Protein AF-A0A922VBM0-F1 (afdb_monomer_lite)

Secondary structure (DSSP, 8-state):
-B-STT-GGGPPSB-EEEEEE-TTSPEEEEETTS-EEEE-GGGS-TT--S--B-----------TT-EEEESS-BGGGTB-TT-EEEEEEEETTEEEEE-TTS-EEEE-TT-GGGGGEEE-S---TTTTTT--EEEEEEE--TT-TTTSSHHHHHHHHHTEEEEEEEE-S-HHHHHHHHHH-------HHHHTTSS------TT-----------HHHHS-SS-SPPPP---GGGGS----------------

Radius of gyration: 24.05 Å; chains: 1; bounding box: 63×61×48 Å

Sequence (253 aa):
EVMRANAPGGLACGRYDVEGTDGQGRVVLRDAQGKLKRFDPSSIDPADKRDALRLSEKHRETIYEGDKVRWNEKDTARGLMKSEEARILMIQDGVVTVENRQGDTIELKQNDRMLERMGLAYALNMHQAQGDTRDMAIGEMHSAARNLSNQRLALVMMTRVRDDITIVTNDKDRLLSQIERNPGDKTSALETLGEKQVDEGKGKRTSAEFSPKIPEHLRAGRDSLAPLPNVARDSLRSVPQIDLPERSIERSR

Structure (mmCIF, N/CA/C/O backbone):
data_AF-A0A922VBM0-F1
#
_entry.id   AF-A0A922VBM0-F1
#
loop_
_atom_site.group_PDB
_atom_site.id
_atom_site.type_symbol
_atom_site.label_atom_id
_atom_site.label_alt_id
_atom_site.label_comp_id
_atom_site.label_asym_id
_atom_site.label_entity_id
_atom_site.label_seq_id
_atom_site.pdbx_PDB_ins_code
_atom_site.Cartn_x
_atom_site.Cartn_y
_atom_site.Cartn_z
_atom_site.occupancy
_atom_site.B_iso_or_equiv
_atom_site.auth_seq_id
_atom_site.auth_comp_id
_atom_site.auth_asym_id
_atom_site.auth_atom_id
_atom_site.pdbx_PDB_model_num
ATOM 1 N N . GLU A 1 1 ? -14.000 6.871 4.914 1.00 89.12 1 GLU A N 1
ATOM 2 C CA . GLU A 1 1 ? -13.659 7.210 6.314 1.00 89.12 1 GLU A CA 1
ATOM 3 C C . GLU A 1 1 ? -13.452 8.709 6.425 1.00 89.12 1 GLU A C 1
ATOM 5 O O . GLU A 1 1 ? -12.898 9.317 5.515 1.00 89.12 1 GLU A O 1
ATOM 10 N N . VAL A 1 2 ? -13.930 9.291 7.515 1.00 91.00 2 VAL A N 1
ATOM 11 C CA . VAL A 1 2 ? -13.797 10.704 7.847 1.00 91.00 2 VAL A CA 1
ATOM 12 C C . VAL A 1 2 ? -12.854 10.796 9.033 1.00 91.00 2 VAL A C 1
ATOM 14 O O . VAL A 1 2 ? -13.165 10.260 10.094 1.00 91.00 2 VAL A O 1
ATOM 17 N N . MET A 1 3 ? -11.702 11.438 8.850 1.00 87.25 3 MET A N 1
ATOM 18 C CA . MET A 1 3 ? -10.616 11.423 9.841 1.00 87.25 3 MET A CA 1
ATOM 19 C C . MET A 1 3 ? -10.627 12.638 10.779 1.00 87.25 3 MET A C 1
ATOM 21 O O . MET A 1 3 ? -9.862 12.683 11.739 1.00 87.25 3 MET A O 1
ATOM 25 N N . ARG A 1 4 ? -11.456 13.654 10.503 1.00 82.06 4 ARG A N 1
ATOM 26 C CA . ARG A 1 4 ? -11.483 14.923 11.250 1.00 82.06 4 ARG A CA 1
ATOM 27 C C . ARG A 1 4 ? -12.911 15.412 11.487 1.00 82.06 4 ARG A C 1
ATOM 29 O O . ARG A 1 4 ? -13.796 15.153 10.683 1.00 82.06 4 ARG A O 1
ATOM 36 N N . ALA A 1 5 ? -13.113 16.167 12.569 1.00 69.31 5 ALA A N 1
ATOM 37 C CA . ALA A 1 5 ? -14.430 16.646 13.008 1.00 69.31 5 ALA A CA 1
ATOM 38 C C . ALA A 1 5 ? -15.064 17.741 12.116 1.00 69.31 5 ALA A C 1
ATOM 40 O O . ALA A 1 5 ? -16.256 17.985 12.236 1.00 69.31 5 ALA A O 1
ATOM 41 N N . ASN A 1 6 ? -14.302 18.346 11.195 1.00 75.81 6 ASN A N 1
ATOM 42 C CA . ASN A 1 6 ? -14.767 19.384 10.260 1.00 75.81 6 ASN A CA 1
ATOM 43 C C . ASN A 1 6 ? -14.553 18.953 8.804 1.00 75.81 6 ASN A C 1
ATOM 45 O O . ASN A 1 6 ? -13.922 19.666 8.021 1.00 75.81 6 ASN A O 1
ATOM 49 N N . ALA A 1 7 ? -14.983 17.742 8.462 1.00 79.56 7 ALA A N 1
ATOM 50 C CA . ALA A 1 7 ? -14.856 17.259 7.098 1.00 79.56 7 ALA A CA 1
ATOM 51 C C . ALA A 1 7 ? -15.870 17.939 6.158 1.00 79.56 7 ALA A C 1
ATOM 53 O O . ALA A 1 7 ? -16.939 18.369 6.611 1.00 79.56 7 ALA A O 1
ATOM 54 N N . PRO A 1 8 ? -15.556 18.034 4.852 1.00 79.94 8 PRO A N 1
ATOM 55 C CA . PRO A 1 8 ? -16.475 18.563 3.851 1.00 79.94 8 PRO A CA 1
ATOM 56 C C . PRO A 1 8 ? -17.867 17.926 3.932 1.00 79.94 8 PRO A C 1
ATOM 58 O O . PRO A 1 8 ? -18.017 16.757 4.296 1.00 79.94 8 PRO A O 1
ATOM 61 N N . GLY A 1 9 ? -18.898 18.705 3.599 1.00 77.88 9 GLY A N 1
ATOM 62 C CA . GLY A 1 9 ? -20.288 18.239 3.599 1.00 77.88 9 GLY A CA 1
ATOM 63 C C . GLY A 1 9 ? -20.877 17.930 4.982 1.00 77.88 9 GLY A C 1
ATOM 64 O O . GLY A 1 9 ? -21.900 17.253 5.064 1.00 77.88 9 GLY A O 1
ATOM 65 N N . GLY A 1 10 ? -20.251 18.399 6.070 1.00 83.31 10 GLY A N 1
ATOM 66 C CA . GLY A 1 10 ? -20.775 18.243 7.434 1.00 83.31 10 GLY A CA 1
ATOM 67 C C . GLY A 1 10 ? -20.741 16.802 7.949 1.00 83.31 10 GLY A C 1
ATOM 68 O O . GLY A 1 10 ? -21.519 16.438 8.835 1.00 83.31 10 GLY A O 1
ATOM 69 N N . LEU A 1 11 ? -19.874 15.964 7.376 1.00 89.25 11 LEU A N 1
ATOM 70 C CA . LEU A 1 11 ? -19.694 14.593 7.827 1.00 89.25 11 LEU A CA 1
ATOM 71 C C . LEU A 1 11 ? -18.931 14.576 9.156 1.00 89.25 11 LEU A C 1
ATOM 73 O O . LEU A 1 11 ? -17.856 15.161 9.286 1.00 89.25 11 LEU A O 1
ATOM 77 N N . ALA A 1 12 ? -19.481 13.868 10.141 1.00 90.00 12 ALA A N 1
ATOM 78 C CA . ALA A 1 12 ? -18.797 13.625 11.404 1.00 90.00 12 ALA A CA 1
ATOM 79 C C . ALA A 1 12 ? -17.672 12.597 11.217 1.00 90.00 12 ALA A C 1
ATOM 81 O O . ALA A 1 12 ? -17.749 11.744 10.328 1.00 90.00 12 ALA A O 1
ATOM 82 N N . CYS A 1 13 ? -16.661 12.651 12.088 1.00 91.19 13 CYS A N 1
ATOM 83 C CA . CYS A 1 13 ? -15.594 11.651 12.145 1.00 91.19 13 CYS A CA 1
ATOM 84 C C . CYS A 1 13 ? -16.185 10.237 12.259 1.00 91.19 13 CYS A C 1
ATOM 86 O O . CYS A 1 13 ? -17.085 10.006 13.067 1.00 91.19 13 CYS A O 1
ATOM 88 N N . GLY A 1 14 ? -15.698 9.303 11.442 1.00 91.19 14 GLY A N 1
ATOM 89 C CA . GLY A 1 14 ? -16.207 7.934 11.432 1.00 91.19 14 GLY A CA 1
ATOM 90 C C . GLY A 1 14 ? -16.144 7.234 10.080 1.00 91.19 14 GLY A C 1
ATOM 91 O O . GLY A 1 14 ? -15.589 7.728 9.094 1.00 91.19 14 GLY A O 1
ATOM 92 N N . ARG A 1 15 ? -16.718 6.031 10.037 1.00 91.50 15 ARG A N 1
ATOM 93 C CA . ARG A 1 15 ? -16.819 5.215 8.826 1.00 91.50 15 ARG A CA 1
ATOM 94 C C . ARG A 1 15 ? -18.204 5.321 8.215 1.00 91.50 15 ARG A C 1
ATOM 96 O O . ARG A 1 15 ? -19.203 5.379 8.924 1.00 91.50 15 ARG A O 1
ATOM 103 N N . TYR A 1 16 ? -18.206 5.323 6.890 1.00 94.62 16 TYR A N 1
ATOM 104 C CA . TYR A 1 16 ? -19.400 5.393 6.072 1.00 94.62 16 TYR A CA 1
ATOM 105 C C . TYR A 1 16 ? -19.259 4.388 4.934 1.00 94.62 16 TYR A C 1
ATOM 107 O O . TYR A 1 16 ? -18.199 4.330 4.305 1.00 94.62 16 TYR A O 1
ATOM 115 N N . ASP A 1 17 ? -20.319 3.631 4.683 1.00 95.19 17 ASP A N 1
ATOM 116 C CA . ASP A 1 17 ? -20.456 2.784 3.504 1.00 95.19 17 ASP A CA 1
ATOM 117 C C . ASP A 1 17 ? -21.043 3.608 2.357 1.00 95.19 17 ASP A C 1
ATOM 119 O O . ASP A 1 17 ? -22.015 4.335 2.554 1.00 95.19 17 ASP A O 1
ATOM 123 N N . VAL A 1 18 ? -20.470 3.495 1.159 1.00 95.31 18 VAL A N 1
ATOM 124 C CA . VAL A 1 18 ? -21.040 4.097 -0.053 1.00 95.31 18 VAL A CA 1
ATOM 125 C C . VAL A 1 18 ? -22.131 3.170 -0.583 1.00 95.31 18 VAL A C 1
ATOM 127 O O . VAL A 1 18 ? -21.840 2.028 -0.929 1.00 95.31 18 VAL A O 1
ATOM 130 N N . GLU A 1 19 ? -23.374 3.649 -0.650 1.00 95.06 19 GLU A N 1
ATOM 131 C CA . GLU A 1 19 ? -24.503 2.882 -1.207 1.00 95.06 19 GLU A CA 1
ATOM 132 C C . GLU A 1 19 ? -24.745 3.178 -2.692 1.00 95.06 19 GLU A C 1
ATOM 134 O O . GLU A 1 19 ? -25.373 2.388 -3.392 1.00 95.06 19 GLU A O 1
ATOM 139 N N . GLY A 1 20 ? -24.227 4.302 -3.186 1.00 93.44 20 GLY A N 1
ATOM 140 C CA . GLY A 1 20 ? -24.326 4.696 -4.585 1.00 93.44 20 GLY A CA 1
ATOM 141 C C . GLY A 1 20 ? -24.423 6.207 -4.735 1.00 93.44 20 GLY A C 1
ATOM 142 O O . GLY A 1 20 ? -23.985 6.967 -3.868 1.00 93.44 20 GLY A O 1
ATOM 143 N N . THR A 1 21 ? -25.024 6.640 -5.837 1.00 95.00 21 THR A N 1
ATOM 144 C CA . THR A 1 21 ? -25.316 8.046 -6.117 1.00 95.00 21 THR A CA 1
ATOM 145 C C . THR A 1 21 ? -26.812 8.253 -6.293 1.00 95.00 21 THR A C 1
ATOM 147 O O . THR A 1 21 ? -27.505 7.387 -6.825 1.00 95.00 21 THR A O 1
ATOM 150 N N . ASP A 1 22 ? -27.319 9.406 -5.871 1.00 91.25 22 ASP A N 1
ATOM 151 C CA . ASP A 1 22 ? -28.687 9.808 -6.181 1.00 91.25 22 ASP A CA 1
ATOM 152 C C . ASP A 1 22 ? -28.799 10.418 -7.592 1.00 91.25 22 ASP A C 1
ATOM 154 O O . ASP A 1 22 ? -27.802 10.656 -8.276 1.00 91.25 22 ASP A O 1
ATOM 158 N N . GLY A 1 23 ? -30.031 10.695 -8.035 1.00 87.12 23 GLY A N 1
ATOM 159 C CA . GLY A 1 23 ? -30.298 11.301 -9.347 1.00 87.12 23 GLY A CA 1
ATOM 160 C C . GLY A 1 23 ? -29.786 12.740 -9.519 1.00 87.12 23 GLY A C 1
ATOM 161 O O . GLY A 1 23 ? -29.943 13.306 -10.594 1.00 87.12 23 GLY A O 1
ATOM 162 N N . GLN A 1 24 ? -29.195 13.340 -8.481 1.00 87.06 24 GLN A N 1
ATOM 163 C CA . GLN A 1 24 ? -28.579 14.671 -8.505 1.00 87.06 24 GLN A CA 1
ATOM 164 C C . GLN A 1 24 ? -27.043 14.592 -8.443 1.00 87.06 24 GLN A C 1
ATOM 166 O O . GLN A 1 24 ? -26.387 15.620 -8.308 1.00 87.06 24 GLN A O 1
ATOM 171 N N . GLY A 1 25 ? -26.461 13.389 -8.532 1.00 86.94 25 GLY A N 1
ATOM 172 C CA . GLY A 1 25 ? -25.012 13.183 -8.491 1.00 86.94 25 GLY A CA 1
ATOM 173 C C . GLY A 1 25 ? -24.405 13.247 -7.087 1.00 86.94 25 GLY A C 1
ATOM 174 O O . GLY A 1 25 ? -23.182 13.220 -6.953 1.00 86.94 25 GLY A O 1
ATOM 175 N N . ARG A 1 26 ? -25.224 13.296 -6.027 1.00 92.94 26 ARG A N 1
ATOM 176 C CA . ARG A 1 26 ? -24.730 13.229 -4.646 1.00 92.94 26 ARG A CA 1
ATOM 177 C C . ARG A 1 26 ? -24.486 11.785 -4.257 1.00 92.94 26 ARG A C 1
ATOM 179 O O . ARG A 1 26 ? -25.253 10.892 -4.612 1.00 92.94 26 ARG A O 1
ATOM 186 N N . VAL A 1 27 ? -23.456 11.563 -3.458 1.00 94.88 27 VAL A N 1
ATOM 187 C CA . VAL A 1 27 ? -23.124 10.247 -2.923 1.00 94.88 27 VAL A CA 1
ATOM 188 C C . VAL A 1 27 ? -24.027 9.954 -1.729 1.00 94.88 27 VAL A C 1
ATOM 190 O O . VAL A 1 27 ? -24.147 10.762 -0.803 1.00 94.88 27 VAL A O 1
ATOM 193 N N . VAL A 1 28 ? -24.666 8.787 -1.749 1.00 95.94 28 VAL A N 1
ATOM 194 C CA . VAL A 1 28 ? -25.442 8.265 -0.625 1.00 95.94 28 VAL A CA 1
ATOM 195 C C . VAL A 1 28 ? -24.510 7.431 0.245 1.00 95.94 28 VAL A C 1
ATOM 197 O O . VAL A 1 28 ? -23.899 6.465 -0.211 1.00 95.94 28 VAL A O 1
ATOM 200 N N . LEU A 1 29 ? -24.383 7.844 1.500 1.00 95.75 29 LEU A N 1
ATOM 201 C CA . LEU A 1 29 ? -23.525 7.245 2.509 1.00 95.75 29 LEU A CA 1
ATOM 202 C C . LEU A 1 29 ? -24.377 6.671 3.638 1.00 95.75 29 LEU A C 1
ATOM 204 O O . LEU A 1 29 ? -25.327 7.319 4.072 1.00 95.75 29 LEU A O 1
ATOM 208 N N . ARG A 1 30 ? -24.001 5.515 4.174 1.00 96.25 30 ARG A N 1
ATOM 209 C CA . ARG A 1 30 ? -24.593 4.936 5.384 1.00 96.25 30 ARG A CA 1
ATOM 210 C C . ARG A 1 30 ? -23.577 4.963 6.517 1.00 96.25 30 ARG A C 1
ATOM 212 O O . ARG A 1 30 ? -22.477 4.440 6.358 1.00 96.25 30 ARG A O 1
ATOM 219 N N . ASP A 1 31 ? -23.923 5.586 7.637 1.00 93.75 31 ASP A N 1
ATOM 220 C CA . ASP A 1 31 ? -23.056 5.618 8.818 1.00 93.75 31 ASP A CA 1
ATOM 221 C C . ASP A 1 31 ? -23.124 4.318 9.644 1.00 93.75 31 ASP A C 1
ATOM 223 O O . ASP A 1 31 ? -23.889 3.398 9.347 1.00 93.75 31 ASP A O 1
ATOM 227 N N . ALA A 1 32 ? -22.317 4.242 10.706 1.00 88.75 32 ALA A N 1
ATOM 228 C CA . ALA A 1 32 ? -22.269 3.083 11.601 1.00 88.75 32 ALA A CA 1
ATOM 229 C C . ALA A 1 32 ? -23.589 2.813 12.355 1.00 88.75 32 ALA A C 1
ATOM 231 O O . ALA A 1 32 ? -23.785 1.708 12.851 1.00 88.75 32 ALA A O 1
ATOM 232 N N . GLN A 1 33 ? -24.492 3.796 12.445 1.00 91.00 33 GLN A N 1
ATOM 233 C CA . GLN A 1 33 ? -25.820 3.658 13.054 1.00 91.00 33 GLN A CA 1
ATOM 234 C C . GLN A 1 33 ? -26.883 3.247 12.019 1.00 91.00 33 GLN A C 1
ATOM 236 O O . GLN A 1 33 ? -28.062 3.143 12.351 1.00 91.00 33 GLN A O 1
ATOM 241 N N . GLY A 1 34 ? -26.488 3.032 10.760 1.00 92.38 34 GLY A N 1
ATOM 242 C CA . GLY A 1 34 ? -27.393 2.716 9.658 1.00 92.38 34 GLY A CA 1
ATOM 243 C C . GLY A 1 34 ? -28.116 3.935 9.084 1.00 92.38 34 GLY A C 1
ATOM 244 O O . GLY A 1 34 ? -28.991 3.781 8.232 1.00 92.38 34 GLY A O 1
ATOM 245 N N . LYS A 1 35 ? -27.774 5.156 9.512 1.00 93.44 35 LYS A N 1
ATOM 246 C CA . LYS A 1 35 ? -28.426 6.371 9.028 1.00 93.44 35 LYS A CA 1
ATOM 247 C C . LYS A 1 35 ? -27.819 6.810 7.702 1.00 93.44 35 LYS A C 1
ATOM 249 O O . LYS A 1 35 ? -26.602 6.909 7.538 1.00 93.44 35 LYS A O 1
ATOM 254 N N . LEU A 1 36 ? -28.707 7.132 6.763 1.00 94.12 36 LEU A N 1
ATOM 255 C CA . LEU A 1 36 ? -28.325 7.647 5.456 1.00 94.12 36 LEU A CA 1
ATOM 256 C C . LEU A 1 36 ? -27.951 9.130 5.524 1.00 94.12 36 LEU A C 1
ATOM 258 O O . LEU A 1 36 ? -28.624 9.956 6.152 1.00 94.12 36 LEU A O 1
ATOM 262 N N . LYS A 1 37 ? -26.877 9.468 4.822 1.00 92.81 37 LYS A N 1
ATOM 263 C CA . LYS A 1 37 ? -26.334 10.809 4.639 1.00 92.81 37 LYS A CA 1
ATOM 264 C C . LYS A 1 37 ? -26.122 11.044 3.152 1.00 92.81 37 LYS A C 1
ATOM 266 O O . LYS A 1 37 ? -25.626 10.177 2.444 1.00 92.81 37 LYS A O 1
ATOM 271 N N . ARG A 1 38 ? -26.502 12.228 2.678 1.00 93.31 38 ARG A N 1
ATOM 272 C CA . ARG A 1 38 ? -26.207 12.666 1.312 1.00 93.31 38 ARG A CA 1
ATOM 273 C C . ARG A 1 38 ? -25.016 13.599 1.372 1.00 93.31 38 ARG A C 1
ATOM 275 O O . ARG A 1 38 ? -25.047 14.576 2.115 1.00 93.31 38 ARG A O 1
ATOM 282 N N . PHE A 1 39 ? -23.990 13.268 0.612 1.00 91.75 39 PHE A N 1
ATOM 283 C CA . PHE A 1 39 ? -22.760 14.026 0.522 1.00 91.75 39 PHE A CA 1
ATOM 284 C C . PHE A 1 39 ? -22.585 14.501 -0.915 1.00 91.75 39 PHE A C 1
ATOM 286 O O . PHE A 1 39 ? -22.678 13.699 -1.839 1.00 91.75 39 PHE A O 1
ATOM 293 N N . ASP A 1 40 ? -22.352 15.794 -1.103 1.00 90.88 40 ASP A N 1
ATOM 294 C CA . ASP A 1 40 ? -22.051 16.361 -2.412 1.00 90.88 40 ASP A CA 1
ATOM 295 C C . ASP A 1 40 ? -20.527 16.472 -2.581 1.00 90.88 40 ASP A C 1
ATOM 297 O O . ASP A 1 40 ? -19.914 17.324 -1.928 1.00 90.88 40 ASP A O 1
ATOM 301 N N . PRO A 1 41 ? -19.889 15.648 -3.435 1.00 88.44 41 PRO A N 1
ATOM 302 C CA . PRO A 1 41 ? -18.446 15.718 -3.648 1.00 88.44 41 PRO A CA 1
ATOM 303 C C . PRO A 1 41 ? -17.982 17.060 -4.221 1.00 88.44 41 PRO A C 1
ATOM 305 O O . PRO A 1 41 ? -16.834 17.435 -4.001 1.00 88.44 41 PRO A O 1
ATOM 308 N N . SER A 1 42 ? -18.856 17.801 -4.915 1.00 87.19 42 SER A N 1
ATOM 309 C CA . SER A 1 42 ? -18.519 19.120 -5.466 1.00 87.19 42 SER A CA 1
ATOM 310 C C . SER A 1 42 ? -18.352 20.194 -4.385 1.00 87.19 42 SER A C 1
ATOM 312 O O . SER A 1 42 ? -17.732 21.224 -4.629 1.00 87.19 42 SER A O 1
ATOM 314 N N . SER A 1 43 ? -18.841 19.930 -3.167 1.00 85.31 43 SER A N 1
ATOM 315 C CA . SER A 1 43 ? -18.655 20.805 -2.003 1.00 85.31 43 SER A CA 1
ATOM 316 C C . SER A 1 43 ? -17.266 20.700 -1.361 1.00 85.31 43 SER A C 1
ATOM 318 O O . SER A 1 43 ? -16.959 21.461 -0.441 1.00 85.31 43 SER A O 1
ATOM 320 N N . ILE A 1 44 ? -16.426 19.753 -1.801 1.00 87.12 44 ILE A N 1
ATOM 321 C CA . ILE A 1 44 ? -15.038 19.656 -1.344 1.00 87.12 44 ILE A CA 1
ATOM 322 C C . ILE A 1 44 ? -14.262 20.833 -1.932 1.00 87.12 44 ILE A C 1
ATOM 324 O O . ILE A 1 44 ? -14.127 20.942 -3.147 1.00 87.12 44 ILE A O 1
ATOM 328 N N . ASP A 1 45 ? -13.713 21.681 -1.063 1.00 85.00 45 ASP A N 1
ATOM 329 C CA . ASP A 1 45 ? -12.783 22.730 -1.472 1.00 85.00 45 ASP A CA 1
ATOM 330 C C . ASP A 1 45 ? -11.508 22.096 -2.067 1.00 85.00 45 ASP A C 1
ATOM 332 O O . ASP A 1 45 ? -10.786 21.399 -1.345 1.00 85.00 45 ASP A O 1
ATOM 336 N N . PRO A 1 46 ? -11.187 22.332 -3.354 1.00 83.94 46 PRO A N 1
ATOM 337 C CA . PRO A 1 46 ? -9.977 21.800 -3.979 1.00 83.94 46 PRO A CA 1
ATOM 338 C C . PRO A 1 46 ? -8.677 22.303 -3.335 1.00 83.94 46 PRO A C 1
ATOM 340 O O . PRO A 1 46 ? -7.629 21.677 -3.500 1.00 83.94 46 PRO A O 1
ATOM 343 N N . ALA A 1 47 ? -8.718 23.432 -2.618 1.00 85.62 47 ALA A N 1
ATOM 344 C CA . ALA A 1 47 ? -7.578 23.977 -1.889 1.00 85.62 47 ALA A CA 1
ATOM 345 C C . ALA A 1 47 ? -7.390 23.343 -0.498 1.00 85.62 47 ALA A C 1
ATOM 347 O O . ALA A 1 47 ? -6.364 23.578 0.152 1.00 85.62 47 ALA A O 1
ATOM 348 N N . ASP A 1 48 ? -8.338 22.524 -0.032 1.00 81.62 48 ASP A N 1
ATOM 349 C CA . ASP A 1 48 ? -8.264 21.878 1.271 1.00 81.62 48 ASP A CA 1
ATOM 350 C C . ASP A 1 48 ? -7.212 20.756 1.298 1.00 81.62 48 ASP A C 1
ATOM 352 O O . ASP A 1 48 ? -7.396 19.663 0.767 1.00 81.62 48 ASP A O 1
ATOM 356 N N . LYS A 1 49 ? -6.100 21.010 1.993 1.00 81.00 49 LYS A N 1
ATOM 357 C CA . LYS A 1 49 ? -4.986 20.060 2.164 1.00 81.00 49 LYS A CA 1
ATOM 358 C C . LYS A 1 49 ? -5.083 19.209 3.433 1.00 81.00 49 LYS A C 1
ATOM 360 O O . LYS A 1 49 ? -4.119 18.535 3.792 1.00 81.00 49 LYS A O 1
ATOM 365 N N . ARG A 1 50 ? -6.198 19.257 4.171 1.00 80.44 50 ARG A N 1
ATOM 366 C CA . ARG A 1 50 ? -6.324 18.596 5.486 1.00 80.44 50 ARG A CA 1
ATOM 367 C C . ARG A 1 50 ? -6.476 17.073 5.408 1.00 80.44 50 ARG A C 1
ATOM 369 O O . ARG A 1 50 ? -6.451 16.443 6.467 1.00 80.44 50 ARG A O 1
ATOM 376 N N . ASP A 1 51 ? -6.636 16.513 4.204 1.00 80.31 51 ASP A N 1
ATOM 377 C CA . ASP A 1 51 ? -6.858 15.080 3.943 1.00 80.31 51 ASP A CA 1
ATOM 378 C C . ASP A 1 51 ? -7.966 14.512 4.851 1.00 80.31 51 ASP A C 1
ATOM 380 O O . ASP A 1 51 ? -7.794 13.544 5.585 1.00 80.31 51 ASP A O 1
ATOM 384 N N . ALA A 1 52 ? -9.101 15.216 4.921 1.00 87.12 52 ALA A N 1
ATOM 385 C CA . ALA A 1 52 ? -10.158 14.920 5.892 1.00 87.12 52 ALA A CA 1
ATOM 386 C C . ALA A 1 52 ? -10.987 13.674 5.531 1.00 87.12 52 ALA A C 1
ATOM 388 O O . ALA A 1 52 ? -11.642 13.097 6.405 1.00 87.12 52 ALA A O 1
ATOM 389 N N . LEU A 1 53 ? -10.965 13.275 4.257 1.00 89.69 53 LEU A N 1
ATOM 390 C CA . LEU A 1 53 ? -11.757 12.188 3.696 1.00 89.69 53 LEU A CA 1
ATOM 391 C C . LEU A 1 53 ? -10.838 11.158 3.054 1.00 89.69 53 LEU A C 1
ATOM 393 O O . LEU A 1 53 ? -10.013 11.494 2.213 1.00 89.69 53 LEU A O 1
ATOM 397 N N . ARG A 1 54 ? -11.052 9.887 3.389 1.00 89.88 54 ARG A N 1
ATOM 398 C CA . ARG A 1 54 ? -10.384 8.762 2.740 1.00 89.88 54 ARG A CA 1
ATOM 399 C C . ARG A 1 54 ? -11.399 7.815 2.130 1.00 89.88 54 ARG A C 1
ATOM 401 O O . ARG A 1 54 ? -12.282 7.310 2.829 1.00 89.88 54 ARG A O 1
ATOM 408 N N . LEU A 1 55 ? -11.241 7.545 0.840 1.00 91.38 55 LEU A N 1
ATOM 409 C CA . LEU A 1 55 ? -11.984 6.506 0.138 1.00 91.38 55 LEU A CA 1
ATOM 410 C C . LEU A 1 55 ? -11.198 5.193 0.195 1.00 91.38 55 LEU A C 1
ATOM 412 O O . LEU A 1 55 ? -9.968 5.179 0.133 1.00 91.38 55 LEU A O 1
ATOM 416 N N . SER A 1 56 ? -11.896 4.083 0.389 1.00 89.69 56 SER A N 1
ATOM 417 C CA . SER A 1 56 ? -11.300 2.748 0.413 1.00 89.69 56 SER A CA 1
ATOM 418 C C . SER A 1 56 ? -12.318 1.751 -0.112 1.00 89.69 56 SER A C 1
ATOM 420 O O . SER A 1 56 ? -13.518 1.924 0.102 1.00 89.69 56 SER A O 1
ATOM 422 N N . GLU A 1 57 ? -11.829 0.726 -0.792 1.00 89.50 57 GLU A N 1
ATOM 423 C CA . GLU A 1 57 ? -12.636 -0.390 -1.266 1.00 89.50 57 GLU A CA 1
ATOM 424 C C . GLU A 1 57 ? -12.585 -1.531 -0.247 1.00 89.50 57 GLU A C 1
ATOM 426 O O . GLU A 1 57 ? -11.557 -1.759 0.394 1.00 89.50 57 GLU A O 1
ATOM 431 N N . LYS A 1 58 ? -13.709 -2.233 -0.071 1.00 86.31 58 LYS A N 1
ATOM 432 C CA . LYS A 1 58 ? -13.754 -3.434 0.764 1.00 86.31 58 LYS A CA 1
ATOM 433 C C . LYS A 1 58 ? -13.233 -4.604 -0.058 1.00 86.31 58 LYS A C 1
ATOM 435 O O . LYS A 1 58 ? -13.916 -5.054 -0.972 1.00 86.31 58 LYS A O 1
ATOM 440 N N . HIS A 1 59 ? -12.064 -5.108 0.307 1.00 84.00 59 HIS A N 1
ATOM 441 C CA . HIS A 1 59 ? -11.533 -6.345 -0.245 1.00 84.00 59 HIS A CA 1
ATOM 442 C C . HIS A 1 59 ? -11.684 -7.480 0.772 1.00 84.00 59 HIS A C 1
ATOM 444 O O . HIS A 1 59 ? -11.616 -7.244 1.981 1.00 84.00 59 HIS A O 1
ATOM 450 N N . ARG A 1 60 ? -11.932 -8.701 0.292 1.00 86.94 60 ARG A N 1
ATOM 451 C CA . ARG A 1 60 ? -11.893 -9.907 1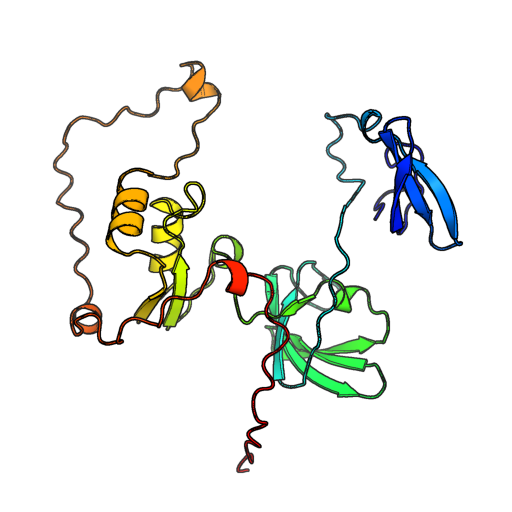.124 1.00 86.94 60 ARG A CA 1
ATOM 452 C C . ARG A 1 60 ? -10.587 -10.620 0.833 1.00 86.94 60 ARG A C 1
ATOM 454 O O . ARG A 1 60 ? -10.350 -10.991 -0.307 1.00 86.94 60 ARG A O 1
ATOM 461 N N . GLU A 1 61 ? -9.790 -10.808 1.870 1.00 87.19 61 GLU A N 1
ATOM 462 C CA . GLU A 1 61 ? -8.558 -11.585 1.814 1.00 87.19 61 GLU A CA 1
ATOM 463 C C . GLU A 1 61 ? -8.686 -12.768 2.759 1.00 87.19 61 GLU A C 1
ATOM 465 O O . GLU A 1 61 ? -9.183 -12.622 3.881 1.00 87.19 61 GLU A O 1
ATOM 470 N N . THR A 1 62 ? -8.233 -13.927 2.302 1.00 92.38 62 THR A N 1
ATOM 471 C CA . THR A 1 62 ? -8.080 -15.107 3.147 1.00 92.38 62 THR A CA 1
ATOM 472 C C . THR A 1 62 ? -6.618 -15.208 3.550 1.00 92.38 62 THR A C 1
ATOM 474 O O . THR A 1 62 ? -5.737 -15.079 2.706 1.00 92.38 62 THR A O 1
ATOM 477 N N . ILE A 1 63 ? -6.380 -15.400 4.845 1.00 94.00 63 ILE A N 1
ATOM 478 C CA . ILE A 1 63 ? -5.045 -15.443 5.440 1.00 94.00 63 ILE A CA 1
ATOM 479 C C . ILE A 1 63 ? -4.818 -16.775 6.149 1.00 94.00 63 ILE A C 1
ATOM 481 O O . ILE A 1 63 ? -5.752 -17.344 6.718 1.00 94.00 63 ILE A O 1
ATOM 485 N N . TYR A 1 64 ? -3.571 -17.226 6.141 1.00 96.25 64 TYR A N 1
ATOM 486 C CA . TYR A 1 64 ? -3.113 -18.472 6.739 1.00 96.25 64 TYR A CA 1
ATOM 487 C C . TYR A 1 64 ? -1.868 -18.246 7.600 1.00 96.25 64 TYR A C 1
ATOM 489 O O . TYR A 1 64 ? -1.145 -17.254 7.471 1.00 96.25 64 TYR A O 1
ATOM 497 N N . GLU A 1 65 ? -1.600 -19.189 8.500 1.00 97.75 65 GLU A N 1
ATOM 498 C CA . GLU A 1 65 ? -0.342 -19.214 9.242 1.00 97.75 65 GLU A CA 1
ATOM 499 C C . GLU A 1 65 ? 0.847 -19.355 8.281 1.00 97.75 65 GLU A C 1
ATOM 501 O O . GLU A 1 65 ? 0.826 -20.137 7.333 1.00 97.75 65 GLU A O 1
ATOM 506 N N . GLY A 1 66 ? 1.904 -18.583 8.525 1.00 96.81 66 GLY A N 1
ATOM 507 C CA . GLY A 1 66 ? 3.077 -18.498 7.658 1.00 96.81 66 GLY A CA 1
ATOM 508 C C . GLY A 1 66 ? 2.984 -17.439 6.558 1.00 96.81 66 GLY A C 1
ATOM 509 O O . GLY A 1 66 ? 4.021 -17.126 5.956 1.00 96.81 66 GLY A O 1
ATOM 510 N N . ASP A 1 67 ? 1.808 -16.844 6.326 1.00 97.81 67 ASP A N 1
ATOM 511 C CA . ASP A 1 67 ? 1.644 -15.813 5.305 1.00 97.81 67 ASP A CA 1
ATOM 512 C C . ASP A 1 67 ? 2.545 -14.608 5.563 1.00 97.81 67 ASP A C 1
ATOM 514 O O . ASP A 1 67 ? 2.729 -14.143 6.694 1.00 97.81 67 ASP A O 1
ATOM 518 N N . LYS A 1 68 ? 3.093 -14.067 4.472 1.00 96.19 68 LYS A N 1
ATOM 519 C CA . LYS A 1 68 ? 3.773 -12.773 4.491 1.00 96.19 68 LYS A CA 1
ATOM 520 C C . LYS A 1 68 ? 2.749 -11.692 4.225 1.00 96.19 68 LYS A C 1
ATOM 522 O O . LYS A 1 68 ? 2.051 -11.727 3.213 1.00 96.19 68 LYS A O 1
ATOM 527 N N . VAL A 1 69 ? 2.725 -10.694 5.089 1.00 95.62 69 VAL A N 1
ATOM 528 C CA . VAL A 1 69 ? 1.796 -9.573 5.008 1.00 95.62 69 VAL A CA 1
ATOM 529 C C . VAL A 1 69 ? 2.545 -8.254 5.061 1.00 95.62 69 VAL A C 1
ATOM 531 O O . VAL A 1 69 ? 3.698 -8.195 5.484 1.00 95.62 69 VAL A O 1
ATOM 534 N N . ARG A 1 70 ? 1.913 -7.183 4.588 1.00 94.00 70 ARG A N 1
ATOM 535 C CA . ARG A 1 70 ? 2.482 -5.835 4.589 1.00 94.00 70 ARG A CA 1
ATOM 536 C C . ARG A 1 70 ? 1.440 -4.815 5.011 1.00 94.00 70 ARG A C 1
ATOM 538 O O . ARG A 1 70 ? 0.266 -4.915 4.648 1.00 94.00 70 ARG A O 1
ATOM 545 N N . TRP A 1 71 ? 1.885 -3.809 5.758 1.00 94.69 71 TRP A N 1
ATOM 546 C CA . TRP A 1 71 ? 1.000 -2.779 6.291 1.00 94.69 71 TRP A CA 1
ATOM 547 C C . TRP A 1 71 ? 0.763 -1.631 5.308 1.00 94.69 71 TRP A C 1
ATOM 549 O O . TRP A 1 71 ? 1.691 -1.022 4.777 1.00 94.69 71 TRP A O 1
ATOM 559 N N . ASN A 1 72 ? -0.502 -1.267 5.129 1.00 91.00 72 ASN A N 1
ATOM 560 C CA . ASN A 1 72 ? -0.952 -0.115 4.349 1.00 91.00 72 ASN A CA 1
ATOM 561 C C . ASN A 1 72 ? -1.004 1.179 5.185 1.00 91.00 72 ASN A C 1
ATOM 563 O O . ASN A 1 72 ? -0.992 2.285 4.633 1.00 91.00 72 ASN A O 1
ATOM 567 N N . GLU A 1 73 ? -1.042 1.051 6.512 1.00 91.62 73 GLU A N 1
ATOM 568 C CA . GLU A 1 73 ? -0.970 2.140 7.493 1.00 91.62 73 GLU A CA 1
ATOM 569 C C . GLU A 1 73 ? 0.088 1.842 8.554 1.00 91.62 73 GLU A C 1
ATOM 571 O O . GLU A 1 73 ? 0.593 0.731 8.639 1.00 91.62 73 GLU A O 1
ATOM 576 N N . LYS A 1 74 ? 0.438 2.857 9.347 1.00 94.56 74 LYS A N 1
ATOM 577 C CA . LYS A 1 74 ? 1.325 2.690 10.496 1.00 94.56 74 LYS A CA 1
ATOM 578 C C . LYS A 1 74 ? 0.517 2.647 11.791 1.00 94.56 74 LYS A C 1
ATOM 580 O O . LYS A 1 74 ? -0.438 3.407 11.941 1.00 94.56 74 LYS A O 1
ATOM 585 N N . ASP A 1 75 ? 0.988 1.857 12.738 1.00 95.00 75 ASP A N 1
ATOM 586 C CA . ASP A 1 75 ? 0.627 1.900 14.145 1.00 95.00 75 ASP A CA 1
ATOM 587 C C . ASP A 1 75 ? 1.913 1.988 14.971 1.00 95.00 75 ASP A C 1
ATOM 589 O O . ASP A 1 75 ? 2.585 0.998 15.263 1.00 95.00 75 ASP A O 1
ATOM 593 N N . THR A 1 76 ? 2.280 3.221 15.317 1.00 93.44 76 THR A N 1
ATOM 594 C CA . THR A 1 76 ? 3.526 3.507 16.032 1.00 93.44 76 THR A CA 1
ATOM 595 C C . THR A 1 76 ? 3.527 2.937 17.449 1.00 93.44 76 THR A C 1
ATOM 597 O O . THR A 1 76 ? 4.593 2.585 17.938 1.00 93.44 76 THR A O 1
ATOM 600 N N . ALA A 1 77 ? 2.363 2.801 18.094 1.00 93.25 77 ALA A N 1
ATOM 601 C CA . ALA A 1 77 ? 2.283 2.287 19.460 1.00 93.25 77 ALA A CA 1
ATOM 602 C C . ALA A 1 77 ? 2.675 0.804 19.541 1.00 93.25 77 ALA A C 1
ATOM 604 O O . ALA A 1 77 ? 3.183 0.361 20.566 1.00 93.25 77 ALA A O 1
ATOM 605 N N . ARG A 1 78 ? 2.461 0.058 18.452 1.00 93.69 78 ARG A N 1
ATOM 606 C CA . ARG A 1 78 ? 2.775 -1.374 18.341 1.00 93.69 78 ARG A CA 1
ATOM 607 C C . ARG A 1 78 ? 3.980 -1.672 17.448 1.00 93.69 78 ARG A C 1
ATOM 609 O O . ARG A 1 78 ? 4.224 -2.825 17.129 1.00 93.69 78 ARG A O 1
ATOM 616 N N . GLY A 1 79 ? 4.712 -0.651 16.998 1.00 92.69 79 GLY A N 1
ATOM 617 C CA . GLY A 1 79 ? 5.875 -0.851 16.128 1.00 92.69 79 GLY A CA 1
ATOM 618 C C . GLY A 1 79 ? 5.539 -1.355 14.717 1.00 92.69 79 GLY A C 1
ATOM 619 O O . GLY A 1 79 ? 6.408 -1.895 14.045 1.00 92.69 79 GLY A O 1
ATOM 620 N N . LEU A 1 80 ? 4.302 -1.177 14.241 1.00 95.06 80 LEU A N 1
ATOM 621 C CA . LEU A 1 80 ? 3.897 -1.570 12.889 1.00 95.06 80 LEU A CA 1
ATOM 622 C C . LEU A 1 80 ? 4.083 -0.385 11.939 1.00 95.06 80 LEU A C 1
ATOM 624 O O . LEU A 1 80 ? 3.320 0.581 12.002 1.00 95.06 80 LEU A O 1
ATOM 628 N N . MET A 1 81 ? 5.080 -0.415 11.055 1.00 93.44 81 MET A N 1
ATOM 629 C CA . MET A 1 81 ? 5.304 0.698 10.127 1.00 93.44 81 MET A CA 1
ATOM 630 C C . MET A 1 81 ? 4.689 0.435 8.755 1.00 93.44 81 MET A C 1
ATOM 632 O O . MET A 1 81 ? 4.665 -0.682 8.240 1.00 93.44 81 MET A O 1
ATOM 636 N N . LYS A 1 82 ? 4.207 1.514 8.132 1.00 92.19 82 LYS A N 1
ATOM 637 C CA . LYS A 1 82 ? 3.663 1.465 6.776 1.00 92.19 82 LYS A CA 1
ATOM 638 C C . LYS A 1 82 ? 4.719 0.925 5.813 1.00 92.19 82 LYS A C 1
ATOM 640 O O . LYS A 1 82 ? 5.866 1.362 5.840 1.00 92.19 82 LYS A O 1
ATOM 645 N N . SER A 1 83 ? 4.282 0.046 4.922 1.00 89.69 83 SER A N 1
ATOM 646 C CA . SER A 1 83 ? 5.105 -0.657 3.945 1.00 89.69 83 SER A CA 1
ATOM 647 C C . SER A 1 83 ? 6.099 -1.655 4.541 1.00 89.69 83 SER A C 1
ATOM 649 O O . SER A 1 83 ? 6.870 -2.208 3.766 1.00 89.69 83 SER A O 1
ATOM 651 N N . GLU A 1 84 ? 6.099 -1.942 5.844 1.00 91.62 84 GLU A N 1
ATOM 652 C CA . GLU A 1 84 ? 6.921 -3.028 6.392 1.00 91.62 84 GLU A CA 1
ATOM 653 C C . GLU A 1 84 ? 6.229 -4.384 6.280 1.00 91.62 84 GLU A C 1
ATOM 655 O O . GLU A 1 84 ? 5.002 -4.481 6.351 1.00 91.62 84 GLU A O 1
ATOM 660 N N . GLU A 1 85 ? 7.045 -5.423 6.095 1.00 93.00 85 GLU A N 1
ATOM 661 C CA . GLU A 1 85 ? 6.592 -6.810 6.117 1.00 93.00 85 GLU A CA 1
ATOM 662 C C . GLU A 1 85 ? 6.427 -7.312 7.551 1.00 93.00 85 GLU A C 1
ATOM 664 O O . GLU A 1 85 ? 7.194 -6.955 8.447 1.00 93.00 85 GLU A O 1
ATOM 669 N N . ALA A 1 86 ? 5.444 -8.183 7.726 1.00 95.81 86 ALA A N 1
ATOM 670 C CA . ALA A 1 86 ? 5.253 -9.016 8.897 1.00 95.81 86 ALA A CA 1
ATOM 671 C C . ALA A 1 86 ? 4.920 -10.446 8.447 1.00 95.81 86 ALA A C 1
ATOM 673 O O . ALA A 1 86 ? 4.583 -10.686 7.281 1.00 95.81 86 ALA A O 1
ATOM 674 N N . ARG A 1 87 ? 5.023 -11.403 9.364 1.00 98.06 87 ARG A N 1
ATOM 675 C CA . ARG A 1 87 ? 4.636 -12.797 9.131 1.00 98.06 87 ARG A CA 1
ATOM 676 C C . ARG A 1 87 ? 3.507 -13.180 10.071 1.00 98.06 87 ARG A C 1
ATOM 678 O O . ARG A 1 87 ? 3.606 -12.926 11.265 1.00 98.06 87 ARG A O 1
ATOM 685 N N . ILE A 1 88 ? 2.475 -13.836 9.555 1.00 97.75 88 ILE A N 1
ATOM 686 C CA . ILE A 1 88 ? 1.451 -14.453 10.397 1.00 97.75 88 ILE A CA 1
ATOM 687 C C . ILE A 1 88 ? 2.059 -15.683 11.066 1.00 97.75 88 ILE A C 1
ATOM 689 O O . ILE A 1 88 ? 2.527 -16.597 10.391 1.00 97.75 88 ILE A O 1
ATOM 693 N N . LEU A 1 89 ? 2.079 -15.693 12.394 1.00 98.06 89 LEU A N 1
ATOM 694 C CA . LEU A 1 89 ? 2.581 -16.810 13.186 1.00 98.06 89 LEU A CA 1
ATOM 695 C C . LEU A 1 89 ? 1.471 -17.789 13.552 1.00 98.06 89 LEU A C 1
ATOM 697 O O . LEU A 1 89 ? 1.697 -18.991 13.499 1.00 98.06 89 LEU A O 1
ATOM 701 N N . MET A 1 90 ? 0.307 -17.267 13.945 1.00 97.81 90 MET A N 1
ATOM 702 C CA . MET A 1 90 ? -0.800 -18.071 14.454 1.00 97.81 90 MET A CA 1
ATOM 703 C C . MET A 1 90 ? -2.140 -17.379 14.213 1.00 97.81 90 MET A C 1
ATOM 705 O O . MET A 1 90 ? -2.223 -16.149 14.299 1.00 97.81 90 MET A O 1
ATOM 709 N N . ILE A 1 91 ? -3.185 -18.163 13.951 1.00 97.06 91 ILE A N 1
ATOM 710 C CA . ILE A 1 91 ? -4.571 -17.685 13.899 1.00 97.06 91 ILE A CA 1
ATOM 711 C C . ILE A 1 91 ? -5.421 -18.580 14.801 1.00 97.06 91 ILE A C 1
ATOM 713 O O . ILE A 1 91 ? -5.739 -19.711 14.444 1.00 97.06 91 ILE A O 1
ATOM 717 N N . GLN A 1 92 ? -5.823 -18.067 15.963 1.00 96.31 92 GLN A N 1
ATOM 718 C CA . GLN A 1 92 ? -6.584 -18.841 16.943 1.00 96.31 92 GLN A CA 1
ATOM 719 C C . GLN A 1 92 ? -7.624 -17.966 17.648 1.00 96.31 92 GLN A C 1
ATOM 721 O O . GLN A 1 92 ? -7.342 -16.829 18.011 1.00 96.31 92 GLN A O 1
ATOM 726 N N . ASP A 1 93 ? -8.840 -18.491 17.838 1.00 93.81 93 ASP A N 1
ATOM 727 C CA . ASP A 1 93 ? -9.909 -17.852 18.624 1.00 93.81 93 ASP A CA 1
ATOM 728 C C . ASP A 1 93 ? -10.219 -16.396 18.205 1.00 93.81 93 ASP A C 1
ATOM 730 O O . ASP A 1 93 ? -10.548 -15.532 19.017 1.00 93.81 93 ASP A O 1
ATOM 734 N N . GLY A 1 94 ? -10.105 -16.107 16.902 1.00 91.31 94 GLY A N 1
ATOM 735 C CA . GLY A 1 94 ? -10.326 -14.770 16.340 1.00 91.31 94 GLY A CA 1
ATOM 736 C C . GLY A 1 94 ? -9.189 -13.773 16.597 1.00 91.31 94 GLY A C 1
ATOM 737 O O . GLY A 1 94 ? -9.365 -12.580 16.345 1.00 91.31 94 GLY A O 1
ATOM 738 N N . VAL A 1 95 ? -8.039 -14.241 17.083 1.00 97.31 95 VAL A N 1
ATOM 739 C CA . VAL A 1 95 ? -6.810 -13.468 17.270 1.00 97.31 95 VAL A CA 1
ATOM 740 C C . VAL A 1 95 ? -5.786 -13.888 16.219 1.00 97.31 95 VAL A C 1
ATOM 742 O O . VAL A 1 95 ? -5.558 -15.075 15.989 1.00 97.31 95 VAL A O 1
ATOM 745 N N . VAL A 1 96 ? -5.174 -12.899 15.571 1.00 97.69 96 VAL A N 1
ATOM 746 C CA . VAL A 1 96 ? -4.077 -13.092 14.619 1.00 97.69 96 VAL A CA 1
ATOM 747 C C . VAL A 1 96 ? -2.789 -12.627 15.278 1.00 97.69 96 VAL A C 1
ATOM 749 O O . VAL A 1 96 ? -2.654 -11.453 15.626 1.00 97.69 96 VAL A O 1
ATOM 752 N N . THR A 1 97 ? -1.834 -13.534 15.418 1.00 98.19 97 THR A N 1
ATOM 753 C CA . THR A 1 97 ? -0.512 -13.240 15.968 1.00 98.19 97 THR A CA 1
ATOM 754 C C . 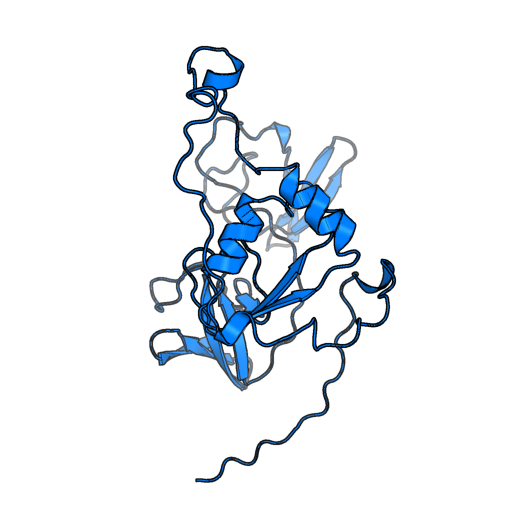THR A 1 97 ? 0.473 -13.044 14.828 1.00 98.19 97 THR A C 1
ATOM 756 O O . THR A 1 97 ? 0.596 -13.910 13.960 1.00 98.19 97 THR A O 1
ATOM 759 N N . VAL A 1 98 ? 1.184 -11.917 14.821 1.00 97.94 98 VAL A N 1
ATOM 760 C CA . VAL A 1 98 ? 2.153 -11.568 13.774 1.00 97.94 98 VAL A CA 1
ATOM 761 C C . VA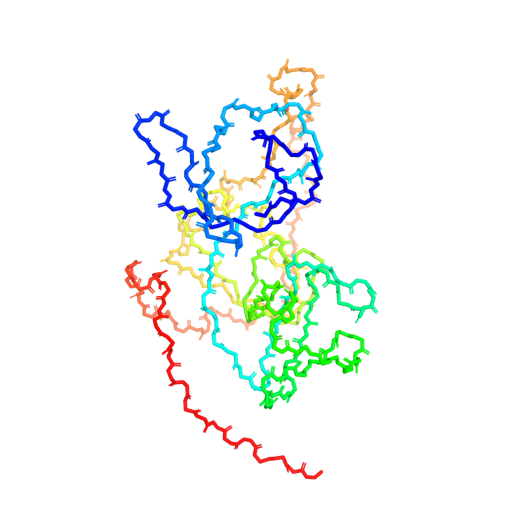L A 1 98 ? 3.537 -11.293 14.347 1.00 97.94 98 VAL A C 1
ATOM 763 O O . VAL A 1 98 ? 3.666 -10.722 15.425 1.00 97.94 98 VAL A O 1
ATOM 766 N N . GLU A 1 99 ? 4.568 -11.661 13.597 1.00 97.75 99 GLU A N 1
ATOM 767 C CA . GLU A 1 99 ? 5.952 -11.241 13.813 1.00 97.75 99 GLU A CA 1
ATOM 768 C C . GLU A 1 99 ? 6.226 -10.007 12.953 1.00 97.75 99 GLU A C 1
ATOM 770 O O . GLU A 1 99 ? 6.074 -10.061 11.727 1.00 97.75 99 GLU A O 1
ATOM 775 N N . ASN A 1 100 ? 6.596 -8.883 13.567 1.00 94.81 100 ASN A N 1
ATOM 776 C CA . ASN A 1 100 ? 6.981 -7.683 12.826 1.00 94.81 100 ASN A CA 1
ATOM 777 C C . ASN A 1 100 ? 8.415 -7.804 12.268 1.00 94.81 100 ASN A C 1
ATOM 779 O O . ASN A 1 100 ? 9.151 -8.750 12.541 1.00 94.81 100 ASN A O 1
ATOM 783 N N . ARG A 1 101 ? 8.861 -6.797 11.512 1.00 89.00 101 ARG A N 1
ATOM 784 C CA . ARG A 1 101 ? 10.220 -6.764 10.949 1.00 89.00 101 ARG A CA 1
ATOM 785 C C . ARG A 1 101 ? 11.346 -6.769 12.000 1.00 89.00 101 ARG A C 1
ATOM 787 O O . ARG A 1 101 ? 12.477 -7.114 11.664 1.00 89.00 101 ARG A O 1
ATOM 794 N N . GLN A 1 102 ? 11.057 -6.363 13.232 1.00 91.38 102 GLN A N 1
ATOM 795 C CA . GLN A 1 102 ? 12.008 -6.307 14.346 1.00 91.38 102 GLN A CA 1
ATOM 796 C C . GLN A 1 102 ? 12.089 -7.645 15.106 1.00 91.38 102 GLN A C 1
ATOM 798 O O . GLN A 1 102 ? 13.004 -7.825 15.904 1.00 91.38 102 GLN A O 1
ATOM 803 N N . GLY A 1 103 ? 11.192 -8.594 14.811 1.00 94.81 103 GLY A N 1
ATOM 804 C CA . GLY A 1 103 ? 11.072 -9.876 15.507 1.00 94.81 103 GLY A CA 1
ATOM 805 C C . GLY A 1 103 ? 10.097 -9.851 16.688 1.00 94.81 103 GLY A C 1
ATOM 806 O O . GLY A 1 103 ? 9.974 -10.851 17.393 1.00 94.81 103 GLY A O 1
ATOM 807 N N . ASP A 1 104 ? 9.388 -8.742 16.921 1.00 96.06 104 ASP A N 1
ATOM 808 C CA . ASP A 1 104 ? 8.394 -8.667 17.990 1.00 96.06 104 ASP A CA 1
ATOM 809 C C . ASP A 1 104 ? 7.116 -9.399 17.595 1.00 96.06 104 ASP A C 1
ATOM 811 O O . ASP A 1 104 ? 6.638 -9.301 16.460 1.00 96.06 104 ASP A O 1
ATOM 815 N N . THR A 1 105 ? 6.520 -10.070 18.577 1.00 97.75 105 THR A N 1
ATOM 816 C CA . THR A 1 105 ? 5.222 -10.727 18.438 1.00 97.75 105 THR A CA 1
ATOM 817 C C . THR A 1 105 ? 4.098 -9.784 18.855 1.00 97.75 105 THR A C 1
ATOM 819 O O . THR A 1 105 ? 4.116 -9.229 19.953 1.00 97.75 105 THR A O 1
ATOM 822 N N . ILE A 1 106 ? 3.108 -9.607 17.980 1.00 97.56 106 ILE A N 1
ATOM 823 C CA . ILE A 1 106 ? 1.987 -8.685 18.170 1.00 97.56 106 ILE A CA 1
ATOM 824 C C . ILE A 1 106 ? 0.678 -9.436 17.946 1.00 97.56 106 ILE A C 1
ATOM 826 O O . ILE A 1 106 ? 0.483 -10.062 16.907 1.00 97.56 106 ILE A O 1
ATOM 830 N N . GLU A 1 107 ? -0.239 -9.331 18.904 1.00 97.38 107 GLU A N 1
ATOM 831 C CA . GLU A 1 107 ? -1.585 -9.894 18.798 1.00 97.38 107 GLU A CA 1
ATOM 832 C C . GLU A 1 107 ? -2.574 -8.855 18.260 1.00 97.38 107 GLU A C 1
ATOM 834 O O . GLU A 1 107 ? -2.701 -7.742 18.784 1.00 97.38 107 GLU A O 1
ATOM 839 N N . LEU A 1 108 ? -3.314 -9.238 17.222 1.00 97.06 108 LEU A N 1
ATOM 840 C CA . LEU A 1 108 ? -4.394 -8.463 16.627 1.00 97.06 108 LEU A CA 1
ATOM 841 C C . LEU A 1 108 ? -5.714 -9.176 16.902 1.00 97.06 108 LEU A C 1
ATOM 843 O O . LEU A 1 108 ? -5.984 -10.250 16.366 1.00 97.06 108 LEU A O 1
ATOM 847 N N . LYS A 1 109 ? -6.542 -8.578 17.758 1.00 96.12 109 LYS A N 1
ATOM 848 C CA . LYS A 1 109 ? -7.844 -9.142 18.131 1.00 96.12 109 LYS A CA 1
ATOM 849 C C . LYS A 1 109 ? -8.850 -9.031 16.989 1.00 96.12 109 LYS A C 1
ATOM 851 O O . LYS A 1 109 ? -8.696 -8.226 16.071 1.00 96.12 109 LYS A O 1
ATOM 856 N N . GLN A 1 110 ? -9.947 -9.770 17.105 1.00 89.50 110 GLN A N 1
ATOM 857 C CA . GLN A 1 110 ? -11.088 -9.609 16.216 1.00 89.50 110 GLN A CA 1
ATOM 858 C C . GLN A 1 110 ? -11.528 -8.134 16.173 1.00 89.50 110 GLN A C 1
ATOM 860 O O . GLN A 1 110 ? -11.719 -7.500 17.212 1.00 89.50 110 GLN A O 1
ATOM 865 N N . ASN A 1 111 ? -11.705 -7.598 14.963 1.00 88.75 111 ASN A N 1
ATOM 866 C CA . ASN A 1 111 ? -12.015 -6.187 14.685 1.00 88.75 111 ASN A CA 1
ATOM 867 C C . ASN A 1 111 ? -10.878 -5.187 14.963 1.00 88.75 111 ASN A C 1
ATOM 869 O O . ASN A 1 111 ? -11.126 -3.978 14.990 1.00 88.75 111 ASN A O 1
ATOM 873 N N . ASP A 1 112 ? -9.636 -5.644 15.143 1.00 93.38 112 ASP A N 1
ATOM 874 C CA . ASP A 1 112 ? -8.495 -4.736 15.162 1.00 93.38 112 ASP A CA 1
ATOM 875 C C . ASP A 1 112 ? -8.396 -3.981 13.834 1.00 93.38 112 ASP A C 1
ATOM 877 O O . ASP A 1 112 ? -8.395 -4.572 12.752 1.00 93.38 112 ASP A O 1
ATOM 881 N N . ARG A 1 113 ? -8.274 -2.654 13.912 1.00 90.38 113 ARG A N 1
ATOM 882 C CA . ARG A 1 113 ? -8.186 -1.791 12.731 1.00 90.38 113 ARG A CA 1
ATOM 883 C C . ARG A 1 113 ? -7.029 -2.197 11.819 1.00 90.38 113 ARG A C 1
ATOM 885 O O . ARG A 1 113 ? -7.167 -2.052 10.609 1.00 90.38 113 ARG A O 1
ATOM 892 N N . MET A 1 114 ? -5.915 -2.689 12.364 1.00 93.94 114 MET A N 1
ATOM 893 C CA . MET A 1 114 ? -4.754 -3.072 11.560 1.00 93.94 114 MET A CA 1
ATOM 894 C C . MET A 1 114 ? -5.006 -4.300 10.683 1.00 93.94 114 MET A C 1
ATOM 896 O O . MET A 1 114 ? -4.411 -4.373 9.611 1.00 93.94 114 MET A O 1
ATOM 900 N N . LEU A 1 115 ? -5.953 -5.180 11.035 1.00 93.50 115 LEU A N 1
ATOM 901 C CA . LEU A 1 115 ? -6.360 -6.295 10.165 1.00 93.50 115 LEU A CA 1
ATOM 902 C C . LEU A 1 115 ? -6.956 -5.803 8.838 1.00 93.50 115 LEU A C 1
ATOM 904 O O . LEU A 1 115 ? -6.782 -6.436 7.806 1.00 93.50 115 LEU A O 1
ATOM 908 N N . GLU A 1 116 ? -7.594 -4.632 8.835 1.00 91.44 116 GLU A N 1
ATOM 909 C CA . GLU A 1 116 ? -8.112 -4.000 7.615 1.00 91.44 116 GLU A CA 1
ATOM 910 C C . GLU A 1 116 ? -7.059 -3.173 6.864 1.00 91.44 116 GLU A C 1
ATOM 912 O O . GLU A 1 116 ? -7.296 -2.701 5.750 1.00 91.44 116 GLU A O 1
ATOM 917 N N . ARG A 1 117 ? -5.904 -2.922 7.490 1.00 92.00 117 ARG A N 1
ATOM 918 C CA . ARG A 1 117 ? -4.791 -2.145 6.920 1.00 92.00 117 ARG A CA 1
ATOM 919 C C . ARG A 1 117 ? -3.630 -3.043 6.534 1.00 92.00 117 ARG A C 1
ATOM 921 O O . ARG A 1 117 ? -2.494 -2.583 6.481 1.00 92.00 117 ARG A O 1
ATOM 928 N N . MET A 1 118 ? -3.931 -4.292 6.232 1.00 92.50 118 MET A N 1
ATOM 929 C CA . MET A 1 118 ? -2.990 -5.324 5.846 1.00 92.50 118 MET A CA 1
ATOM 930 C C . MET A 1 118 ? -3.324 -5.814 4.439 1.00 92.50 118 MET A C 1
ATOM 932 O O . MET A 1 118 ? -4.483 -5.805 4.034 1.00 92.50 118 MET A O 1
ATOM 936 N N . GLY A 1 119 ? -2.309 -6.232 3.695 1.00 92.00 119 GLY A N 1
ATOM 937 C CA . GLY A 1 119 ? -2.472 -7.039 2.490 1.00 92.00 119 GLY A CA 1
ATOM 938 C C . GLY A 1 119 ? -1.397 -8.116 2.438 1.00 92.00 119 GLY A C 1
ATOM 939 O O . GLY A 1 119 ? -0.373 -7.998 3.118 1.00 92.00 119 GLY A O 1
ATOM 940 N N . LEU A 1 120 ? -1.616 -9.154 1.633 1.00 94.50 120 LEU A N 1
ATOM 941 C CA . LEU A 1 120 ? -0.590 -10.158 1.364 1.00 94.50 120 LEU A CA 1
ATOM 942 C C . LEU A 1 120 ? 0.624 -9.505 0.683 1.00 94.50 120 LEU A C 1
ATOM 944 O O . LEU A 1 120 ? 0.487 -8.629 -0.169 1.00 94.50 120 LEU A O 1
ATOM 948 N N . ALA A 1 121 ? 1.824 -9.937 1.064 1.00 93.25 121 ALA A N 1
ATOM 949 C CA . ALA A 1 121 ? 3.094 -9.346 0.639 1.00 93.25 121 ALA A CA 1
ATOM 950 C C . ALA A 1 121 ? 3.862 -10.210 -0.374 1.00 93.25 121 ALA A C 1
ATOM 952 O O . ALA A 1 121 ? 5.070 -10.046 -0.538 1.00 93.25 121 ALA A O 1
ATOM 953 N N . TYR A 1 122 ? 3.187 -11.149 -1.045 1.00 91.94 122 TYR A N 1
ATOM 954 C CA . TYR A 1 122 ? 3.818 -12.025 -2.041 1.00 91.94 122 TYR A CA 1
ATOM 955 C C . TYR A 1 122 ? 4.253 -11.290 -3.305 1.00 91.94 122 TYR A C 1
ATOM 957 O O . TYR A 1 122 ? 5.232 -11.675 -3.939 1.00 91.94 122 TYR A O 1
ATOM 965 N N . ALA A 1 123 ? 3.536 -10.227 -3.655 1.00 90.19 123 ALA A N 1
ATOM 966 C CA . ALA A 1 123 ? 3.859 -9.353 -4.763 1.00 90.19 123 ALA A CA 1
ATOM 967 C C . ALA A 1 123 ? 3.806 -7.903 -4.292 1.00 90.19 123 ALA A C 1
ATOM 969 O O . ALA A 1 123 ? 3.036 -7.534 -3.405 1.00 90.19 123 ALA A O 1
ATOM 970 N N . LEU A 1 124 ? 4.641 -7.074 -4.902 1.00 86.56 124 LEU A N 1
ATOM 971 C CA . LEU A 1 124 ? 4.743 -5.658 -4.598 1.00 86.56 124 LEU A CA 1
ATOM 972 C C . LEU A 1 124 ? 4.905 -4.885 -5.898 1.00 86.56 124 LEU A C 1
ATOM 974 O O . LEU A 1 124 ? 5.564 -5.336 -6.836 1.00 86.56 124 LEU A O 1
ATOM 978 N N . ASN A 1 125 ? 4.279 -3.717 -5.965 1.00 85.81 125 ASN A N 1
ATOM 979 C CA . ASN A 1 125 ? 4.436 -2.856 -7.125 1.00 85.81 125 ASN A CA 1
ATOM 980 C C . ASN A 1 125 ? 5.793 -2.131 -7.084 1.00 85.81 125 ASN A C 1
ATOM 982 O O . ASN A 1 125 ? 6.433 -2.005 -6.038 1.00 85.81 125 ASN A O 1
ATOM 986 N N . MET A 1 126 ? 6.232 -1.604 -8.229 1.00 79.50 126 MET A N 1
ATOM 987 C CA . MET A 1 126 ? 7.553 -0.967 -8.344 1.00 79.50 126 MET A CA 1
ATOM 988 C C . MET A 1 126 ? 7.735 0.268 -7.455 1.00 79.50 126 MET A C 1
ATOM 990 O O . MET A 1 126 ? 8.854 0.584 -7.058 1.00 79.50 126 MET A O 1
ATOM 994 N N . HIS A 1 127 ? 6.650 0.962 -7.105 1.00 78.75 127 HIS A N 1
ATOM 995 C CA . HIS A 1 127 ? 6.715 2.090 -6.177 1.00 78.75 127 HIS A CA 1
ATOM 996 C C . HIS A 1 127 ? 6.963 1.628 -4.736 1.00 78.75 127 HIS A C 1
ATOM 998 O O . HIS A 1 127 ? 7.710 2.277 -4.009 1.00 78.75 127 HIS A O 1
ATOM 1004 N N . GLN A 1 128 ? 6.381 0.497 -4.333 1.00 80.06 128 GLN A N 1
ATOM 1005 C CA . GLN A 1 128 ? 6.623 -0.138 -3.034 1.00 80.06 128 GLN A CA 1
ATOM 1006 C C . GLN A 1 128 ? 8.014 -0.773 -2.951 1.00 80.06 128 GLN A C 1
ATOM 1008 O O . GLN A 1 128 ? 8.604 -0.788 -1.875 1.00 80.06 128 GLN A O 1
ATOM 1013 N N . ALA A 1 129 ? 8.549 -1.253 -4.079 1.00 76.00 129 ALA A N 1
ATOM 1014 C CA . ALA A 1 129 ? 9.905 -1.795 -4.176 1.00 76.00 129 ALA A CA 1
ATOM 1015 C C . ALA A 1 129 ? 10.998 -0.738 -3.956 1.00 76.00 129 ALA A C 1
ATOM 1017 O O . ALA A 1 129 ? 12.173 -1.075 -3.826 1.00 76.00 129 ALA A O 1
ATOM 1018 N N . GLN A 1 130 ?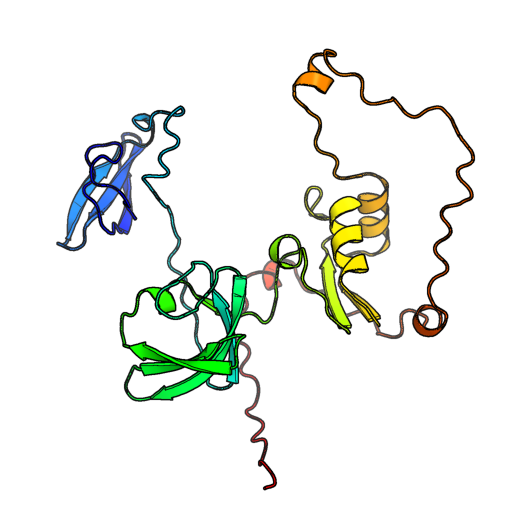 10.663 0.555 -3.972 1.00 77.25 130 GLN A N 1
ATOM 1019 C CA . GLN A 1 130 ? 11.664 1.607 -3.895 1.00 77.25 130 GLN A CA 1
ATOM 1020 C C . GLN A 1 130 ? 12.384 1.588 -2.540 1.00 77.25 130 GLN A C 1
ATOM 1022 O O . GLN A 1 130 ? 11.806 1.902 -1.506 1.00 77.25 130 GLN A O 1
ATOM 1027 N N . GLY A 1 131 ? 13.679 1.277 -2.569 1.00 74.19 131 GLY A N 1
ATOM 1028 C CA . GLY A 1 131 ? 14.504 1.161 -1.364 1.00 74.19 131 GLY A CA 1
ATOM 1029 C C . GLY A 1 131 ? 14.482 -0.233 -0.734 1.00 74.19 131 GLY A C 1
ATOM 1030 O O . GLY A 1 131 ? 15.234 -0.460 0.206 1.00 74.19 131 GLY A O 1
ATOM 1031 N N . ASP A 1 132 ? 13.690 -1.167 -1.270 1.00 79.19 132 ASP A N 1
ATOM 1032 C CA . ASP A 1 132 ? 13.786 -2.594 -0.952 1.00 79.19 132 ASP A CA 1
ATOM 1033 C C . ASP A 1 132 ? 14.946 -3.207 -1.757 1.00 79.19 132 ASP A C 1
ATOM 1035 O O . ASP A 1 132 ? 15.235 -2.779 -2.873 1.00 79.19 132 ASP A O 1
ATOM 1039 N N . THR A 1 133 ? 15.675 -4.162 -1.192 1.00 82.69 133 THR A N 1
ATOM 1040 C CA . THR A 1 133 ? 16.756 -4.867 -1.897 1.00 82.69 133 THR A CA 1
ATOM 1041 C C . THR A 1 133 ? 16.560 -6.357 -1.705 1.00 82.69 133 THR A C 1
ATOM 1043 O O . THR A 1 133 ? 16.445 -6.824 -0.572 1.00 82.69 133 THR A O 1
ATOM 1046 N N . ARG A 1 134 ? 16.521 -7.100 -2.811 1.00 85.75 134 ARG A N 1
ATOM 1047 C CA . ARG A 1 134 ? 16.330 -8.554 -2.824 1.00 85.75 134 ARG A CA 1
ATOM 1048 C C . ARG A 1 134 ? 17.476 -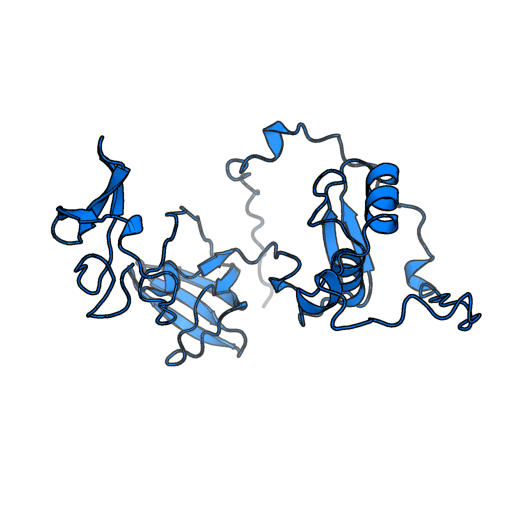9.229 -3.559 1.00 85.75 134 ARG A C 1
ATOM 1050 O O . ARG A 1 134 ? 18.053 -8.649 -4.470 1.00 85.75 134 ARG A O 1
ATOM 1057 N N . ASP A 1 135 ? 17.787 -10.457 -3.168 1.00 86.19 135 ASP A N 1
ATOM 1058 C CA . ASP A 1 135 ? 18.772 -11.275 -3.884 1.00 86.19 135 ASP A CA 1
ATOM 1059 C C . ASP A 1 135 ? 18.240 -11.672 -5.259 1.00 86.19 135 ASP A C 1
ATOM 1061 O O . ASP A 1 135 ? 18.902 -11.463 -6.270 1.00 86.19 135 ASP A O 1
ATOM 1065 N N . MET A 1 136 ? 16.985 -12.123 -5.299 1.00 88.62 136 MET A N 1
ATOM 1066 C CA . MET A 1 136 ? 16.302 -12.557 -6.514 1.00 88.62 136 MET A CA 1
ATOM 1067 C C . MET A 1 136 ? 14.941 -11.877 -6.663 1.00 88.62 136 MET A C 1
ATOM 1069 O O . MET A 1 136 ? 14.268 -11.609 -5.661 1.00 88.62 136 MET A O 1
ATOM 1073 N N . ALA A 1 137 ? 14.507 -11.635 -7.902 1.00 88.62 137 ALA A N 1
ATOM 1074 C CA . ALA A 1 137 ? 13.161 -11.134 -8.177 1.00 88.62 137 ALA A CA 1
ATOM 1075 C C . ALA A 1 137 ? 12.546 -11.703 -9.459 1.00 88.62 137 ALA A C 1
ATOM 1077 O O . ALA A 1 137 ? 13.231 -12.001 -10.435 1.00 88.62 137 ALA A O 1
ATOM 1078 N N . ILE A 1 138 ? 11.214 -11.771 -9.464 1.00 91.12 138 ILE A N 1
ATOM 1079 C CA . ILE A 1 138 ? 10.410 -12.000 -10.663 1.00 91.12 138 ILE A CA 1
ATOM 1080 C C . ILE A 1 138 ? 9.615 -10.719 -10.915 1.00 91.12 138 ILE A C 1
ATOM 1082 O O . ILE A 1 138 ? 8.789 -10.326 -10.092 1.00 91.12 138 ILE A O 1
ATOM 1086 N N . GLY A 1 139 ? 9.898 -10.044 -12.025 1.00 89.75 139 GLY A N 1
ATOM 1087 C CA . GLY A 1 139 ? 9.203 -8.832 -12.445 1.00 89.75 139 GLY A CA 1
ATOM 1088 C C . GLY A 1 139 ? 8.160 -9.140 -13.510 1.00 89.75 139 GLY A C 1
ATOM 1089 O O . GLY A 1 139 ? 8.495 -9.697 -14.549 1.00 89.75 139 GLY A O 1
ATOM 1090 N N . GLU A 1 140 ? 6.907 -8.751 -13.293 1.00 91.00 140 GLU A N 1
ATOM 1091 C CA . GLU A 1 140 ? 5.889 -8.751 -14.349 1.00 91.00 140 GLU A CA 1
ATOM 1092 C C . GLU A 1 140 ? 5.865 -7.378 -15.027 1.00 91.00 140 GLU A C 1
ATOM 1094 O O . GLU A 1 140 ? 5.846 -6.339 -14.361 1.00 91.00 140 GLU A O 1
ATOM 1099 N N . MET A 1 141 ? 5.920 -7.369 -16.360 1.00 90.31 141 MET A N 1
ATOM 1100 C CA . MET A 1 141 ? 5.822 -6.150 -17.156 1.00 90.31 141 MET A CA 1
ATOM 1101 C C . MET A 1 141 ? 5.022 -6.390 -18.433 1.00 90.31 141 MET A C 1
ATOM 1103 O O . MET A 1 141 ? 5.495 -7.021 -19.380 1.00 90.31 141 MET A O 1
ATOM 1107 N N . HIS A 1 142 ? 3.849 -5.772 -18.530 1.00 90.00 142 HIS A N 1
ATOM 1108 C CA . HIS A 1 142 ? 3.052 -5.824 -19.749 1.00 90.00 142 HIS A CA 1
ATOM 1109 C C . HIS A 1 142 ? 3.469 -4.741 -20.764 1.00 90.00 142 HIS A C 1
ATOM 1111 O O . HIS A 1 142 ? 3.487 -3.542 -20.477 1.00 90.00 142 HIS A O 1
ATOM 1117 N N . SER A 1 143 ? 3.684 -5.134 -22.021 1.00 87.81 143 SER A N 1
ATOM 1118 C CA . SER A 1 143 ? 4.036 -4.269 -23.162 1.00 87.81 143 SER A CA 1
ATOM 1119 C C . SER A 1 143 ? 2.930 -3.293 -23.623 1.00 87.81 143 SER A C 1
ATOM 1121 O O . SER A 1 143 ? 3.021 -2.720 -24.708 1.00 87.81 143 SER A O 1
ATOM 1123 N N . ALA A 1 144 ? 1.808 -3.208 -22.903 1.00 87.94 144 ALA A N 1
ATOM 1124 C CA . ALA A 1 144 ? 0.682 -2.319 -23.206 1.00 87.94 144 ALA A CA 1
ATOM 1125 C C . ALA A 1 144 ? 0.499 -1.246 -22.124 1.00 87.94 144 ALA A C 1
ATOM 1127 O O . ALA A 1 144 ? -0.202 -0.257 -22.344 1.00 87.94 144 ALA A O 1
ATOM 1128 N N . ALA A 1 145 ? 1.153 -1.406 -20.970 1.00 85.38 145 ALA A N 1
ATOM 1129 C CA . ALA A 1 145 ? 1.072 -0.484 -19.851 1.00 85.38 145 ALA A CA 1
ATOM 1130 C C . ALA A 1 145 ? 1.993 0.726 -20.082 1.00 85.38 145 ALA A C 1
ATOM 1132 O O . ALA A 1 145 ? 2.963 0.925 -19.363 1.00 85.38 145 ALA A O 1
ATOM 1133 N N . ARG A 1 146 ? 1.701 1.550 -21.099 1.00 77.00 146 ARG A N 1
ATOM 1134 C CA . ARG A 1 146 ? 2.577 2.645 -21.583 1.00 77.00 146 ARG A CA 1
ATOM 1135 C C . ARG A 1 146 ? 3.133 3.543 -20.477 1.00 77.00 146 ARG A C 1
ATOM 1137 O O . ARG A 1 146 ? 4.290 3.935 -20.552 1.00 77.00 146 ARG A O 1
ATOM 1144 N N . ASN A 1 147 ? 2.335 3.826 -19.450 1.00 81.81 147 ASN A N 1
ATOM 1145 C CA . ASN A 1 147 ? 2.726 4.700 -18.341 1.00 81.81 147 ASN A CA 1
ATOM 1146 C C . ASN A 1 147 ? 3.536 3.989 -17.243 1.00 81.81 147 ASN A C 1
ATOM 1148 O O . ASN A 1 147 ? 4.189 4.664 -16.452 1.00 81.81 147 ASN A O 1
ATOM 1152 N N . LEU A 1 148 ? 3.506 2.653 -17.192 1.00 84.31 148 LEU A N 1
ATOM 1153 C CA . LEU A 1 148 ? 4.153 1.834 -16.159 1.00 84.31 148 LEU A CA 1
ATOM 1154 C C . LEU A 1 148 ? 5.378 1.065 -16.687 1.00 84.31 148 LEU A C 1
ATOM 1156 O O . LEU A 1 148 ? 6.316 0.823 -15.936 1.00 84.31 148 LEU A O 1
ATOM 1160 N N . SER A 1 149 ? 5.424 0.732 -17.977 1.00 84.94 149 SER A N 1
ATOM 1161 C CA . SER A 1 149 ? 6.589 0.120 -18.632 1.00 84.94 149 SER A CA 1
ATOM 1162 C C . SER A 1 149 ? 7.381 1.201 -19.371 1.00 84.94 149 SER A C 1
ATOM 1164 O O . SER A 1 149 ? 7.204 1.422 -20.570 1.00 84.94 149 SER A O 1
ATOM 1166 N N . ASN A 1 150 ? 8.215 1.910 -18.608 1.00 88.12 150 ASN A N 1
ATOM 1167 C CA . ASN A 1 150 ? 9.115 2.981 -19.045 1.00 88.12 150 ASN A CA 1
ATOM 1168 C C . ASN A 1 150 ? 10.533 2.750 -18.485 1.00 88.12 150 ASN A C 1
ATOM 1170 O O . ASN A 1 150 ? 10.709 1.931 -17.577 1.00 88.12 150 ASN A O 1
ATOM 1174 N N . GLN A 1 151 ? 11.538 3.465 -19.006 1.00 89.56 151 GLN A N 1
ATOM 1175 C CA . GLN A 1 151 ? 12.948 3.282 -18.612 1.00 89.56 151 GLN A CA 1
ATOM 1176 C C . GLN A 1 151 ? 13.162 3.464 -17.113 1.00 89.56 151 GLN A C 1
ATOM 1178 O O . GLN A 1 151 ? 13.852 2.664 -16.488 1.00 89.56 151 GLN A O 1
ATOM 1183 N N . ARG A 1 152 ? 12.553 4.492 -16.515 1.00 86.69 152 ARG A N 1
ATOM 1184 C CA . ARG A 1 152 ? 12.747 4.811 -15.099 1.00 86.69 152 ARG A CA 1
ATOM 1185 C C . ARG A 1 152 ? 12.237 3.707 -14.175 1.00 86.69 152 ARG A C 1
ATOM 1187 O O . ARG A 1 152 ? 12.931 3.342 -13.230 1.00 86.69 152 ARG A O 1
ATOM 1194 N N . LEU A 1 153 ? 11.049 3.163 -14.441 1.00 86.06 153 LEU A N 1
ATOM 1195 C CA . LEU A 1 153 ? 10.486 2.063 -13.652 1.00 86.06 153 LEU A CA 1
ATOM 1196 C C . LEU A 1 153 ? 11.234 0.747 -13.892 1.00 86.06 153 LEU A C 1
ATOM 1198 O O . LEU A 1 153 ? 11.494 0.034 -12.925 1.00 86.06 153 LEU A O 1
ATOM 1202 N N . ALA A 1 154 ? 11.653 0.466 -15.130 1.00 87.31 154 ALA A N 1
ATOM 1203 C CA . ALA A 1 154 ? 12.498 -0.690 -15.437 1.00 87.31 154 ALA A CA 1
ATOM 1204 C C . ALA A 1 154 ? 13.851 -0.614 -14.705 1.00 87.31 154 ALA A C 1
ATOM 1206 O O . ALA A 1 154 ? 14.272 -1.578 -14.073 1.00 87.31 154 ALA A O 1
ATOM 1207 N N . LEU A 1 155 ? 14.496 0.557 -14.705 1.00 86.69 155 LEU A N 1
ATOM 1208 C CA . LEU A 1 155 ? 15.753 0.784 -13.995 1.00 86.69 155 LEU A CA 1
ATOM 1209 C C . LEU A 1 155 ? 15.588 0.610 -12.482 1.00 86.69 155 LEU A C 1
ATOM 1211 O O . LEU A 1 155 ? 16.425 -0.027 -11.842 1.00 86.69 155 LEU A O 1
ATOM 1215 N N . VAL A 1 156 ? 14.510 1.150 -11.901 1.00 85.50 156 VAL A N 1
ATOM 1216 C CA . VAL A 1 156 ? 14.202 0.921 -10.483 1.00 85.50 156 VAL A CA 1
ATOM 1217 C C . VAL A 1 156 ? 14.027 -0.569 -10.221 1.00 85.50 156 VAL A C 1
ATOM 1219 O O . VAL A 1 156 ? 14.609 -1.045 -9.266 1.00 85.50 156 VAL A O 1
ATOM 1222 N N . MET A 1 157 ? 13.306 -1.320 -11.052 1.00 83.69 157 MET A N 1
ATOM 1223 C CA . MET A 1 157 ? 13.151 -2.766 -10.866 1.00 83.69 157 MET A CA 1
ATOM 1224 C C . MET A 1 157 ? 14.504 -3.495 -10.871 1.00 83.69 157 MET A C 1
ATOM 1226 O O . MET A 1 157 ? 14.821 -4.217 -9.930 1.00 83.69 157 MET A O 1
ATOM 1230 N N . MET A 1 158 ? 15.320 -3.263 -11.902 1.00 85.12 158 MET A N 1
ATOM 1231 C CA . MET A 1 158 ? 16.584 -3.977 -12.113 1.00 85.12 158 MET A CA 1
ATOM 1232 C C . MET A 1 158 ? 17.629 -3.663 -11.035 1.00 85.12 158 MET A C 1
ATOM 1234 O O . MET A 1 158 ? 18.367 -4.543 -10.616 1.00 85.12 158 MET A O 1
ATOM 1238 N N . THR A 1 159 ? 17.683 -2.421 -10.545 1.00 85.19 159 THR A N 1
ATOM 1239 C CA . THR A 1 159 ? 18.688 -1.988 -9.549 1.00 85.19 159 THR A CA 1
ATOM 1240 C C . THR A 1 159 ? 18.364 -2.388 -8.108 1.00 85.19 159 THR A C 1
ATOM 1242 O O . THR A 1 159 ? 19.166 -2.144 -7.208 1.00 85.19 159 THR A O 1
ATOM 1245 N N . ARG A 1 160 ? 17.192 -2.983 -7.861 1.00 83.06 160 ARG A N 1
ATOM 1246 C CA . ARG A 1 160 ? 16.772 -3.467 -6.530 1.00 83.06 160 ARG A CA 1
ATOM 1247 C C . ARG A 1 160 ? 17.152 -4.926 -6.298 1.00 83.06 160 ARG A C 1
ATOM 1249 O O . ARG A 1 160 ? 16.960 -5.432 -5.194 1.00 83.06 160 ARG A O 1
ATOM 1256 N N . VAL A 1 161 ? 17.677 -5.587 -7.325 1.00 85.75 161 VAL A N 1
ATOM 1257 C CA . VAL A 1 161 ? 18.008 -7.008 -7.325 1.00 85.75 161 VAL A CA 1
ATOM 1258 C C . VAL A 1 161 ? 19.521 -7.170 -7.333 1.00 85.75 161 VAL A C 1
ATOM 1260 O O . VAL A 1 161 ? 20.199 -6.510 -8.119 1.00 85.75 161 VAL A O 1
ATOM 1263 N N . ARG A 1 162 ? 20.052 -7.996 -6.428 1.00 86.31 162 ARG A N 1
ATOM 1264 C CA . ARG A 1 162 ? 21.502 -8.190 -6.289 1.00 86.31 162 ARG A CA 1
ATOM 1265 C C . ARG A 1 162 ? 22.053 -9.256 -7.224 1.00 86.31 162 ARG A C 1
ATOM 1267 O O . ARG A 1 162 ? 23.080 -9.000 -7.846 1.00 86.31 162 ARG A O 1
ATOM 1274 N N . ASP A 1 163 ? 21.367 -10.392 -7.326 1.00 85.38 163 ASP A N 1
ATOM 1275 C CA . ASP A 1 163 ? 21.932 -11.588 -7.949 1.00 85.38 163 ASP A CA 1
ATOM 1276 C C . ASP A 1 163 ? 21.258 -11.915 -9.281 1.00 85.38 163 ASP A C 1
ATOM 1278 O O . ASP A 1 163 ? 21.957 -12.028 -10.283 1.00 85.38 163 ASP A O 1
ATOM 1282 N N . ASP A 1 164 ? 19.925 -12.060 -9.317 1.00 85.81 164 ASP A N 1
ATOM 1283 C CA . ASP A 1 164 ? 19.220 -12.454 -10.548 1.00 85.81 164 ASP A CA 1
ATOM 1284 C C . ASP A 1 164 ? 17.762 -11.979 -10.644 1.00 85.81 164 ASP A C 1
ATOM 1286 O O . ASP A 1 164 ? 17.002 -12.007 -9.671 1.00 85.81 164 ASP A O 1
ATOM 1290 N N . ILE A 1 165 ? 17.350 -11.575 -11.850 1.00 88.00 165 ILE A N 1
ATOM 1291 C CA . ILE A 1 165 ? 15.997 -11.102 -12.149 1.00 88.00 165 ILE A CA 1
ATOM 1292 C C . ILE A 1 165 ? 15.403 -11.825 -13.360 1.00 88.00 165 ILE A C 1
ATOM 1294 O O . ILE A 1 165 ? 15.944 -11.796 -14.460 1.00 88.00 165 ILE A O 1
ATOM 1298 N N . THR A 1 166 ? 14.211 -12.395 -13.181 1.00 90.94 166 THR A N 1
ATOM 1299 C CA . THR A 1 166 ? 13.400 -12.937 -14.280 1.00 90.94 166 THR A CA 1
ATOM 1300 C C . THR A 1 166 ? 12.286 -11.958 -14.635 1.00 90.94 166 THR A C 1
ATOM 1302 O O . THR A 1 166 ? 11.492 -11.590 -13.771 1.00 90.94 166 THR A O 1
ATOM 1305 N N . ILE A 1 167 ? 12.186 -11.553 -15.905 1.00 90.12 167 ILE A N 1
ATOM 1306 C CA . ILE A 1 167 ? 11.091 -10.699 -16.385 1.00 90.12 167 ILE A CA 1
ATOM 1307 C C . ILE A 1 167 ? 10.055 -11.535 -17.132 1.00 90.12 167 ILE A C 1
ATOM 1309 O O . ILE A 1 167 ? 10.357 -12.164 -18.144 1.00 90.12 167 ILE A O 1
ATOM 1313 N N . VAL A 1 168 ? 8.813 -11.488 -16.660 1.00 92.12 168 VAL A N 1
ATOM 1314 C CA . VAL A 1 168 ? 7.650 -12.089 -17.309 1.00 92.12 168 VAL A CA 1
ATOM 1315 C C . VAL A 1 168 ? 6.911 -11.004 -18.083 1.00 92.12 168 VAL A C 1
ATOM 1317 O O . VAL A 1 168 ? 6.505 -9.985 -17.525 1.00 92.12 168 VAL A O 1
ATOM 1320 N N . THR A 1 169 ? 6.732 -11.216 -19.385 1.00 91.94 169 THR A N 1
ATOM 1321 C CA . THR A 1 169 ? 6.035 -10.276 -20.266 1.00 91.94 169 THR A CA 1
ATOM 1322 C C . THR A 1 169 ? 5.185 -11.002 -21.298 1.00 91.94 169 THR A C 1
ATOM 1324 O O . THR A 1 169 ? 5.440 -12.155 -21.636 1.00 91.94 169 THR A O 1
ATOM 1327 N N . ASN A 1 170 ? 4.177 -10.306 -21.822 1.00 92.38 170 ASN A N 1
ATOM 1328 C CA . ASN A 1 170 ? 3.330 -10.800 -22.901 1.00 92.38 170 ASN A CA 1
ATOM 1329 C C . ASN A 1 170 ? 4.019 -10.751 -24.280 1.00 92.38 170 ASN A C 1
ATOM 1331 O O . ASN A 1 170 ? 3.617 -11.483 -25.177 1.00 92.38 170 ASN A O 1
ATOM 1335 N N . ASP A 1 171 ? 4.978 -9.841 -24.483 1.00 92.38 171 ASP A N 1
ATOM 1336 C CA . ASP A 1 171 ? 5.685 -9.643 -25.757 1.00 92.38 171 ASP A CA 1
ATOM 1337 C C . ASP A 1 171 ? 7.019 -8.926 -25.499 1.00 92.38 171 ASP A C 1
ATOM 1339 O O . ASP A 1 171 ? 7.044 -7.745 -25.132 1.00 92.38 171 ASP A O 1
ATOM 1343 N N . LYS A 1 172 ? 8.124 -9.656 -25.683 1.00 92.94 172 LYS A N 1
ATOM 1344 C CA . LYS A 1 172 ? 9.488 -9.192 -25.403 1.00 92.94 172 LYS A CA 1
ATOM 1345 C C . LYS A 1 172 ? 9.880 -7.999 -26.269 1.00 92.94 172 LYS A C 1
ATOM 1347 O O . LYS A 1 172 ? 10.293 -6.970 -25.735 1.00 92.94 172 LYS A O 1
ATOM 1352 N N . ASP A 1 173 ? 9.725 -8.113 -27.584 1.00 92.50 173 ASP A N 1
ATOM 1353 C CA . ASP A 1 173 ? 10.184 -7.093 -28.531 1.00 92.50 173 ASP A CA 1
ATOM 1354 C C . ASP A 1 173 ? 9.376 -5.804 -28.374 1.00 92.50 173 ASP A C 1
ATOM 1356 O O . ASP A 1 173 ? 9.917 -4.693 -28.373 1.00 92.50 173 ASP A O 1
ATOM 1360 N N . ARG A 1 174 ? 8.064 -5.939 -28.154 1.00 92.19 174 ARG A N 1
ATOM 1361 C CA . ARG A 1 174 ? 7.194 -4.792 -27.909 1.00 92.19 174 ARG A CA 1
ATOM 1362 C C . ARG A 1 174 ? 7.483 -4.123 -26.570 1.00 92.19 174 ARG A C 1
ATOM 1364 O O . ARG A 1 174 ? 7.431 -2.893 -26.503 1.00 92.19 174 ARG A O 1
ATOM 1371 N N . LEU A 1 175 ? 7.770 -4.892 -25.516 1.00 91.88 175 LEU A N 1
ATOM 1372 C CA . LEU A 1 175 ? 8.148 -4.336 -24.217 1.00 91.88 175 LEU A CA 1
ATOM 1373 C C . LEU A 1 175 ? 9.457 -3.547 -24.327 1.00 91.88 175 LEU A C 1
ATOM 1375 O O . LEU A 1 175 ? 9.497 -2.399 -23.886 1.00 91.88 175 LEU A O 1
ATOM 1379 N N . LEU A 1 176 ? 10.487 -4.123 -24.955 1.00 91.81 176 LEU A N 1
ATOM 1380 C CA . LEU A 1 176 ? 11.776 -3.457 -25.163 1.00 91.81 176 LEU A CA 1
ATOM 1381 C C . LEU A 1 176 ? 11.603 -2.153 -25.945 1.00 91.81 176 LEU A C 1
ATOM 1383 O O . LEU A 1 176 ? 12.010 -1.095 -25.470 1.00 91.81 176 LEU A O 1
ATOM 1387 N N . SER A 1 177 ? 10.885 -2.195 -27.070 1.00 90.69 177 SER A N 1
ATOM 1388 C CA . SER A 1 177 ? 10.617 -0.998 -27.872 1.00 90.69 177 SER A CA 1
ATOM 1389 C C . SER A 1 177 ? 9.842 0.078 -27.098 1.00 90.69 177 SER A C 1
ATOM 1391 O O . SER A 1 177 ? 10.063 1.276 -27.291 1.00 90.69 177 SER A O 1
ATOM 1393 N N . GLN A 1 178 ? 8.920 -0.321 -26.216 1.00 88.50 178 GLN A N 1
ATOM 1394 C CA . GLN A 1 178 ? 8.181 0.622 -25.381 1.00 88.50 1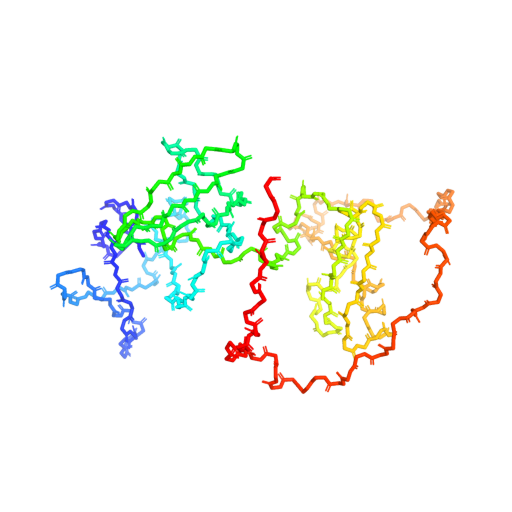78 GLN A CA 1
ATOM 1395 C C . GLN A 1 178 ? 9.078 1.269 -24.324 1.00 88.50 178 GLN A C 1
ATOM 1397 O O . GLN A 1 178 ? 9.008 2.486 -24.147 1.00 88.50 178 GLN A O 1
ATOM 1402 N N . ILE A 1 179 ? 9.906 0.473 -23.644 1.00 90.44 179 ILE A N 1
ATOM 1403 C CA . ILE A 1 179 ? 10.859 0.969 -22.652 1.00 90.44 179 ILE A CA 1
ATOM 1404 C C . ILE A 1 179 ? 11.823 1.945 -23.332 1.00 90.44 179 ILE A C 1
ATOM 1406 O O . ILE A 1 179 ? 11.943 3.076 -22.885 1.00 90.44 179 ILE A O 1
ATOM 1410 N N . GLU A 1 180 ? 12.426 1.585 -24.464 1.00 88.50 180 GLU A N 1
ATOM 1411 C CA . GLU A 1 180 ? 13.365 2.451 -25.193 1.00 88.50 180 GLU A CA 1
ATOM 1412 C C . GLU A 1 180 ? 12.769 3.809 -25.582 1.00 88.50 180 GLU A C 1
ATOM 1414 O O . GLU A 1 180 ? 13.439 4.833 -25.481 1.00 88.50 180 GLU A O 1
ATOM 1419 N N . ARG A 1 181 ? 11.499 3.844 -25.996 1.00 87.50 181 ARG A N 1
ATOM 1420 C CA . ARG A 1 181 ? 10.842 5.072 -26.471 1.00 87.50 181 ARG A CA 1
ATOM 1421 C C . ARG A 1 181 ? 10.239 5.928 -25.362 1.00 87.50 181 ARG A C 1
ATOM 1423 O O . ARG A 1 181 ? 9.835 7.055 -25.639 1.00 87.50 181 ARG A O 1
ATOM 1430 N N . ASN A 1 182 ? 10.125 5.407 -24.142 1.00 86.88 182 ASN A N 1
ATOM 1431 C CA . ASN A 1 182 ? 9.499 6.111 -23.031 1.00 86.88 182 ASN A CA 1
ATOM 1432 C C . ASN A 1 182 ? 10.475 6.257 -21.853 1.00 86.88 182 ASN A C 1
ATOM 1434 O O . ASN A 1 182 ? 10.551 5.345 -21.023 1.00 86.88 182 ASN A O 1
ATOM 1438 N N . PRO A 1 183 ? 11.180 7.399 -21.721 1.00 85.38 183 PRO A N 1
ATOM 1439 C CA . PRO A 1 183 ? 12.081 7.623 -20.591 1.00 85.38 183 PRO A CA 1
ATOM 1440 C C . PRO A 1 183 ? 11.341 7.632 -19.242 1.00 85.38 183 PRO A C 1
ATOM 1442 O O . PRO A 1 183 ? 11.898 7.232 -18.220 1.00 85.38 183 PRO A O 1
ATOM 1445 N N . GLY A 1 184 ? 10.055 8.000 -19.229 1.00 82.19 184 GLY A N 1
ATOM 1446 C CA . GLY A 1 184 ? 9.259 8.091 -18.003 1.00 82.19 184 GLY A CA 1
ATOM 1447 C C . GLY A 1 184 ? 9.561 9.335 -17.162 1.00 82.19 184 GLY A C 1
ATOM 1448 O O . GLY A 1 184 ? 9.251 9.358 -15.967 1.00 82.19 184 GLY A O 1
ATOM 1449 N N . ASP A 1 185 ? 10.173 10.357 -17.762 1.00 81.75 185 ASP A N 1
ATOM 1450 C CA . ASP A 1 185 ? 10.432 11.629 -17.098 1.00 81.75 185 ASP A CA 1
ATOM 1451 C C . ASP A 1 185 ? 9.149 12.447 -16.932 1.00 81.75 185 ASP A C 1
ATOM 1453 O O . ASP A 1 185 ? 8.243 12.429 -17.767 1.00 81.75 185 ASP A O 1
ATOM 1457 N N . LYS A 1 186 ? 9.069 13.161 -15.808 1.00 78.50 186 LYS A N 1
ATOM 1458 C CA . LYS A 1 186 ? 7.960 14.065 -15.505 1.00 78.50 186 LYS A CA 1
ATOM 1459 C C . LYS A 1 186 ? 8.365 15.474 -15.909 1.00 78.50 186 LYS A C 1
ATOM 1461 O O . LYS A 1 186 ? 9.249 16.044 -15.275 1.00 78.50 186 LYS A O 1
ATOM 1466 N N . THR A 1 187 ? 7.700 16.026 -16.916 1.00 76.81 187 THR A N 1
ATOM 1467 C CA . THR A 1 187 ? 7.887 17.422 -17.320 1.00 76.81 187 THR A CA 1
ATOM 1468 C C . THR A 1 187 ? 7.347 18.358 -16.241 1.00 76.81 187 THR A C 1
ATOM 1470 O O . THR A 1 187 ? 6.244 18.162 -15.723 1.00 76.81 187 THR A O 1
ATOM 1473 N N . SER A 1 188 ? 8.121 19.380 -15.889 1.00 83.25 188 SER A N 1
ATOM 1474 C CA . SER A 1 188 ? 7.679 20.442 -14.984 1.00 83.25 188 SER A CA 1
ATOM 1475 C C . SER A 1 188 ? 6.741 21.425 -15.696 1.00 83.25 188 SER A C 1
ATOM 1477 O O . SER A 1 188 ? 6.898 21.707 -16.886 1.00 83.25 188 SER A O 1
ATOM 1479 N N . ALA A 1 189 ? 5.810 22.038 -14.958 1.00 85.12 189 ALA A N 1
ATOM 1480 C CA . ALA A 1 189 ? 5.013 23.151 -15.483 1.00 85.12 189 ALA A CA 1
ATOM 1481 C C . ALA A 1 189 ? 5.912 24.310 -15.956 1.00 85.12 189 ALA A C 1
ATOM 1483 O O . ALA A 1 189 ? 5.653 24.899 -16.997 1.00 85.12 189 ALA A O 1
ATOM 1484 N N . LEU A 1 190 ? 7.024 24.562 -15.255 1.00 84.81 190 LEU A N 1
ATOM 1485 C CA . LEU A 1 190 ? 8.005 25.590 -15.622 1.00 84.81 190 LEU A CA 1
ATOM 1486 C C . LEU A 1 190 ? 8.752 25.261 -16.923 1.00 84.81 190 LEU A C 1
ATOM 1488 O O . LEU A 1 190 ? 9.120 26.165 -17.659 1.00 84.81 190 LEU A O 1
ATOM 1492 N N . GLU A 1 191 ? 8.966 23.977 -17.221 1.00 80.81 191 GLU A N 1
ATOM 1493 C CA . GLU A 1 191 ? 9.555 23.541 -18.497 1.00 80.81 191 GLU A CA 1
ATOM 1494 C C . GLU A 1 191 ? 8.565 23.747 -19.642 1.00 80.81 191 GLU A C 1
ATOM 1496 O O . GLU A 1 191 ? 8.926 24.258 -20.695 1.00 80.81 191 GLU A O 1
ATOM 1501 N N . THR A 1 192 ? 7.292 23.427 -19.400 1.00 82.00 192 THR A N 1
ATOM 1502 C CA . THR A 1 192 ? 6.213 23.622 -20.381 1.00 82.00 192 THR A CA 1
ATOM 1503 C C . THR A 1 192 ? 5.977 25.106 -20.679 1.00 82.00 192 THR A C 1
ATOM 1505 O O . THR A 1 192 ? 5.723 25.473 -21.821 1.00 82.00 192 THR A O 1
ATOM 1508 N N . LEU A 1 193 ? 6.088 25.965 -19.661 1.00 85.75 193 LEU A N 1
ATOM 1509 C CA . LEU A 1 193 ? 5.991 27.422 -19.792 1.00 85.75 193 LEU A CA 1
ATOM 1510 C C . LEU A 1 193 ? 7.282 28.068 -20.333 1.00 85.75 193 LEU A C 1
ATOM 1512 O O . LEU A 1 193 ? 7.298 29.270 -20.580 1.00 85.75 193 LEU A O 1
ATOM 1516 N N . GLY A 1 194 ? 8.363 27.298 -20.512 1.00 79.88 194 GLY A N 1
ATOM 1517 C CA . GLY A 1 194 ? 9.665 27.802 -20.963 1.00 79.88 194 GLY A CA 1
ATOM 1518 C C . GLY A 1 194 ? 10.452 28.596 -19.910 1.00 79.88 194 GLY A C 1
ATOM 1519 O O . GLY A 1 194 ? 11.530 29.103 -20.203 1.00 79.88 194 GLY A O 1
ATOM 1520 N N . GLU A 1 195 ? 9.952 28.682 -18.677 1.00 81.50 195 GLU A N 1
ATOM 1521 C CA . GLU A 1 195 ? 10.581 29.384 -17.548 1.00 81.50 195 GLU A CA 1
ATOM 1522 C C . GLU A 1 195 ? 11.760 28.610 -16.945 1.00 81.50 195 GLU A C 1
ATOM 1524 O O . GLU A 1 195 ? 12.587 29.167 -16.220 1.00 81.50 195 GLU A O 1
ATOM 1529 N N . LYS A 1 196 ? 11.854 27.314 -17.247 1.00 76.00 196 LYS A N 1
ATOM 1530 C CA . LYS A 1 196 ? 12.987 26.473 -16.884 1.00 76.00 196 LYS A CA 1
ATOM 1531 C C . LYS A 1 196 ? 13.448 25.684 -18.100 1.00 76.00 196 LYS A C 1
ATOM 1533 O O . LYS A 1 196 ? 12.804 24.720 -18.498 1.00 76.00 196 LYS A O 1
ATOM 1538 N N . GLN A 1 197 ? 14.605 26.051 -18.639 1.00 66.12 197 GLN A N 1
ATOM 1539 C CA . GLN A 1 197 ? 15.335 25.170 -19.541 1.00 66.12 197 GLN A CA 1
ATOM 1540 C C . GLN A 1 197 ? 15.999 24.078 -18.705 1.00 66.12 197 GLN A C 1
ATOM 1542 O O . GLN A 1 197 ? 16.889 24.336 -17.893 1.00 66.12 197 GLN A O 1
ATOM 1547 N N . VAL A 1 198 ? 15.541 22.844 -18.871 1.00 61.25 198 VAL A N 1
ATOM 1548 C CA . VAL A 1 198 ? 16.391 21.687 -18.588 1.00 61.25 198 VAL A CA 1
ATOM 1549 C C . VAL A 1 198 ? 17.356 21.614 -19.758 1.00 61.25 198 VAL A C 1
ATOM 1551 O O . VAL A 1 198 ? 16.905 21.795 -20.881 1.00 61.25 198 VAL A O 1
ATOM 1554 N N . ASP A 1 199 ? 18.653 21.427 -19.494 1.00 57.88 199 ASP A N 1
ATOM 1555 C CA . ASP A 1 199 ? 19.705 21.291 -20.515 1.00 57.88 199 ASP A CA 1
ATOM 1556 C C . ASP A 1 199 ? 19.186 20.334 -21.616 1.00 57.88 199 ASP A C 1
ATOM 1558 O O . ASP A 1 199 ? 19.189 19.113 -21.434 1.00 57.88 199 ASP A O 1
ATOM 1562 N N . GLU A 1 200 ? 18.666 20.875 -22.727 1.00 49.88 200 GLU A N 1
ATOM 1563 C CA . GLU A 1 200 ? 18.305 20.082 -23.899 1.00 49.88 200 GLU A CA 1
ATOM 1564 C C . GLU A 1 200 ? 19.626 19.525 -24.392 1.00 49.88 200 GLU A C 1
ATOM 1566 O O . GLU A 1 200 ? 20.523 20.286 -24.756 1.00 49.88 200 GLU A O 1
ATOM 1571 N N . GLY A 1 201 ? 19.779 18.208 -24.231 1.00 47.59 201 GLY A N 1
ATOM 1572 C CA . GLY A 1 201 ? 21.064 17.532 -24.122 1.00 47.59 201 GLY A CA 1
ATOM 1573 C C . GLY A 1 201 ? 22.180 18.207 -24.908 1.00 47.59 201 GLY A C 1
ATOM 1574 O O . GLY A 1 201 ? 22.156 18.206 -26.139 1.00 47.59 201 GLY A O 1
ATOM 1575 N N . LYS A 1 202 ? 23.183 18.734 -24.184 1.00 40.47 202 LYS A N 1
ATOM 1576 C CA . LYS A 1 202 ? 24.514 19.020 -24.732 1.00 40.47 202 LYS A CA 1
ATOM 1577 C C . LYS A 1 202 ? 24.860 17.885 -25.686 1.00 40.47 202 LYS A C 1
ATOM 1579 O O . LYS A 1 202 ? 25.067 16.750 -25.247 1.00 40.47 202 LYS A O 1
ATOM 1584 N N . GLY A 1 203 ? 24.826 18.205 -26.980 1.00 38.81 203 GLY A N 1
ATOM 1585 C CA . GLY A 1 203 ? 24.881 17.227 -28.052 1.00 38.81 203 GLY A CA 1
ATOM 1586 C C . GLY A 1 203 ? 26.031 16.270 -27.836 1.00 38.81 203 GLY A C 1
ATOM 1587 O O . GLY A 1 203 ? 27.099 16.729 -27.446 1.00 38.81 203 GLY A O 1
ATOM 1588 N N . LYS A 1 204 ? 25.779 14.967 -28.048 1.00 41.19 204 LYS A N 1
ATOM 1589 C CA . LYS A 1 204 ? 26.774 13.881 -28.094 1.00 41.19 204 LYS A CA 1
ATOM 1590 C C . LYS A 1 204 ? 28.091 14.259 -27.407 1.00 41.19 204 LYS A C 1
ATOM 1592 O O . LYS A 1 204 ? 29.156 14.247 -28.020 1.00 41.19 204 LYS A O 1
ATOM 1597 N N . ARG A 1 205 ? 28.050 14.562 -26.108 1.00 37.81 205 ARG A N 1
ATOM 1598 C CA . ARG A 1 205 ? 29.211 14.227 -25.307 1.00 37.81 205 ARG A CA 1
ATOM 1599 C C . ARG A 1 205 ? 29.212 12.719 -25.383 1.00 37.81 205 ARG A C 1
ATOM 1601 O O . ARG A 1 205 ? 28.267 12.084 -24.927 1.00 37.81 205 ARG A O 1
ATOM 1608 N N . THR A 1 206 ? 30.226 12.167 -26.029 1.00 44.31 206 THR A N 1
ATOM 1609 C CA . THR A 1 206 ? 30.706 10.822 -25.751 1.00 44.31 206 THR A CA 1
ATOM 1610 C C . THR A 1 206 ? 31.027 10.777 -24.256 1.00 44.31 206 THR A C 1
ATOM 1612 O O . THR A 1 206 ? 32.183 10.832 -23.847 1.00 44.31 206 THR A O 1
ATOM 1615 N N . SER A 1 207 ? 29.996 10.777 -23.405 1.00 42.50 207 SER A N 1
ATOM 1616 C CA . SER A 1 207 ? 30.070 10.138 -22.110 1.00 42.50 207 SER A CA 1
ATOM 1617 C C . SER A 1 207 ? 30.573 8.755 -22.450 1.00 42.50 207 SER A C 1
ATOM 1619 O O . SER A 1 207 ? 29.954 8.110 -23.304 1.00 42.50 207 SER A O 1
ATOM 1621 N N . ALA A 1 208 ? 31.731 8.382 -21.896 1.00 47.75 208 ALA A N 1
ATOM 1622 C CA . ALA A 1 208 ? 32.258 7.027 -21.986 1.00 47.75 208 ALA A CA 1
ATOM 1623 C C . ALA A 1 208 ? 31.060 6.086 -21.991 1.00 47.75 208 ALA A C 1
ATOM 1625 O O . ALA A 1 208 ? 30.235 6.223 -21.082 1.00 47.75 208 ALA A O 1
ATOM 1626 N N . GLU A 1 209 ? 30.897 5.315 -23.079 1.00 44.91 209 GLU A N 1
ATOM 1627 C CA . GLU A 1 209 ? 29.731 4.458 -23.293 1.00 44.91 209 GLU A CA 1
ATOM 1628 C C . GLU A 1 209 ? 29.330 3.903 -21.939 1.00 44.91 209 GLU A C 1
ATOM 1630 O O . GLU A 1 209 ? 30.136 3.226 -21.291 1.00 44.91 209 GLU A O 1
ATOM 1635 N N . PHE A 1 210 ? 28.139 4.270 -21.458 1.00 46.00 210 PHE A N 1
ATOM 1636 C CA . PHE A 1 210 ? 27.578 3.604 -20.303 1.00 46.00 210 PHE A CA 1
ATOM 1637 C C . PHE A 1 210 ? 27.296 2.183 -20.781 1.00 46.00 210 PHE A C 1
ATOM 1639 O O . PHE A 1 210 ? 26.235 1.873 -21.310 1.00 46.00 210 PHE A O 1
ATOM 1646 N N . SER A 1 211 ? 28.339 1.366 -20.689 1.00 43.00 211 SER A N 1
ATOM 1647 C CA . SER A 1 211 ? 28.408 -0.039 -21.031 1.00 43.00 211 SER A CA 1
ATOM 1648 C C . SER A 1 211 ? 28.503 -0.755 -19.694 1.00 43.00 211 SER A C 1
ATOM 1650 O O . SER A 1 211 ? 29.594 -1.173 -19.287 1.00 43.00 211 SER A O 1
ATOM 1652 N N . PRO A 1 212 ? 27.399 -0.791 -18.915 1.00 55.19 212 PRO A N 1
ATOM 1653 C CA . PRO A 1 212 ? 27.373 -1.579 -17.703 1.00 55.19 212 PRO A CA 1
ATOM 1654 C C . PRO A 1 212 ? 27.721 -3.002 -18.124 1.00 55.19 212 PRO A C 1
ATOM 1656 O O . PRO A 1 212 ? 27.003 -3.653 -18.887 1.00 55.19 212 PRO A O 1
ATOM 1659 N N . LYS A 1 213 ? 28.887 -3.477 -17.686 1.00 50.81 213 LYS A N 1
ATOM 1660 C CA . LYS A 1 213 ? 29.257 -4.865 -17.903 1.00 50.81 213 LYS A CA 1
ATOM 1661 C C . LYS A 1 213 ? 28.281 -5.672 -17.066 1.00 50.81 213 LYS A C 1
ATOM 1663 O O . LYS A 1 213 ? 28.400 -5.670 -15.847 1.00 50.81 213 LYS A O 1
ATOM 1668 N N . ILE A 1 214 ? 27.330 -6.330 -17.731 1.00 56.47 214 ILE A N 1
ATOM 1669 C CA . ILE A 1 214 ? 26.506 -7.367 -17.106 1.00 56.47 214 ILE A CA 1
ATOM 1670 C C . ILE A 1 214 ? 27.483 -8.285 -16.358 1.00 56.47 214 ILE A C 1
ATOM 1672 O O . ILE A 1 214 ? 28.402 -8.793 -17.016 1.00 56.47 214 ILE A O 1
ATOM 1676 N N . PRO A 1 215 ? 27.375 -8.422 -15.027 1.00 59.53 215 PRO A N 1
ATOM 1677 C CA . PRO A 1 215 ? 28.219 -9.320 -14.256 1.00 59.53 215 PRO A CA 1
ATOM 1678 C C . PRO A 1 215 ? 28.280 -10.705 -14.899 1.00 59.53 215 PRO A C 1
ATOM 1680 O O . PRO A 1 215 ? 27.301 -11.176 -15.466 1.00 59.53 215 PRO A O 1
ATOM 1683 N N . GLU A 1 216 ? 29.434 -11.363 -14.849 1.00 61.06 216 GLU A N 1
ATOM 1684 C CA . GLU A 1 216 ? 29.653 -12.617 -15.583 1.00 61.06 216 GLU A CA 1
ATOM 1685 C C . GLU A 1 216 ? 28.658 -13.724 -15.181 1.00 61.06 216 GLU A C 1
ATOM 1687 O O . GLU A 1 216 ? 28.210 -14.483 -16.037 1.00 61.06 216 GLU A O 1
ATOM 1692 N N . HIS A 1 217 ? 28.204 -13.722 -13.921 1.00 60.19 217 HIS A N 1
ATOM 1693 C CA . HIS A 1 217 ? 27.151 -14.611 -13.416 1.00 60.19 217 HIS A CA 1
ATOM 1694 C C . HIS A 1 217 ? 25.762 -14.352 -14.029 1.00 60.19 217 HIS A C 1
ATOM 1696 O O . HIS A 1 217 ? 24.972 -15.281 -14.125 1.00 60.19 217 HIS A O 1
ATOM 1702 N N . LEU A 1 218 ? 25.487 -13.131 -14.503 1.00 54.06 218 LEU A N 1
ATOM 1703 C CA . LEU A 1 218 ? 24.265 -12.758 -15.230 1.00 54.06 218 LEU A CA 1
ATOM 1704 C C . LEU A 1 218 ? 24.393 -12.952 -16.752 1.00 54.06 218 LEU A C 1
ATOM 1706 O O . LEU A 1 218 ? 23.398 -12.936 -17.471 1.00 54.06 218 LEU A O 1
ATOM 1710 N N . ARG A 1 219 ? 25.616 -13.116 -17.280 1.00 58.41 219 ARG A N 1
ATOM 1711 C CA . ARG A 1 219 ? 25.853 -13.411 -18.709 1.00 58.41 219 ARG A CA 1
ATOM 1712 C C . ARG A 1 219 ? 25.648 -14.885 -19.043 1.00 58.41 219 ARG A C 1
ATOM 1714 O O . ARG A 1 219 ? 25.417 -15.227 -20.203 1.00 58.41 219 ARG A O 1
ATOM 1721 N N . ALA A 1 220 ? 25.780 -15.757 -18.048 1.00 48.41 220 ALA A N 1
ATOM 1722 C CA . ALA A 1 220 ? 25.714 -17.200 -18.204 1.00 48.41 220 ALA A CA 1
ATOM 1723 C C . ALA A 1 220 ? 24.259 -17.696 -18.208 1.00 48.41 220 ALA A C 1
ATOM 1725 O O . ALA A 1 220 ? 23.798 -18.363 -17.292 1.00 48.41 220 ALA A O 1
ATOM 1726 N N . GLY A 1 221 ? 23.546 -17.380 -19.285 1.00 50.38 221 GLY A N 1
ATOM 1727 C CA . GLY A 1 221 ? 22.231 -17.930 -19.571 1.00 50.38 221 GLY A CA 1
ATOM 1728 C C . GLY A 1 221 ? 21.655 -17.281 -20.819 1.00 50.38 221 GLY A C 1
ATOM 1729 O O . GLY A 1 221 ? 21.305 -16.107 -20.808 1.00 50.38 221 GLY A O 1
ATOM 1730 N N . ARG A 1 222 ? 21.495 -18.041 -21.912 1.00 54.50 222 ARG A N 1
ATOM 1731 C CA . ARG A 1 222 ? 20.353 -17.754 -22.804 1.00 54.50 222 ARG A CA 1
ATOM 1732 C C . ARG A 1 222 ? 19.094 -17.772 -21.934 1.00 54.50 222 ARG A C 1
ATOM 1734 O O . ARG A 1 222 ? 19.144 -18.466 -20.923 1.00 54.50 222 ARG A O 1
ATOM 1741 N N . ASP A 1 223 ? 18.013 -17.086 -22.333 1.00 54.56 223 ASP A N 1
ATOM 1742 C CA . ASP A 1 223 ? 16.666 -17.294 -21.762 1.00 54.56 223 ASP A CA 1
ATOM 1743 C C . ASP A 1 223 ? 16.487 -18.807 -21.528 1.00 54.56 223 ASP A C 1
ATOM 1745 O O . ASP A 1 223 ? 16.319 -19.579 -22.473 1.00 54.56 223 ASP A O 1
ATOM 1749 N N . SER A 1 224 ? 16.711 -19.250 -20.289 1.00 55.78 224 SER A N 1
ATOM 1750 C CA . SER A 1 224 ? 16.891 -20.669 -19.951 1.00 55.78 224 SER A CA 1
ATOM 1751 C C . SER A 1 224 ? 15.551 -21.301 -19.616 1.00 55.78 224 SER A C 1
ATOM 1753 O O . SER A 1 224 ? 15.403 -22.522 -19.596 1.00 55.78 224 SER A O 1
ATOM 1755 N N . LEU A 1 225 ? 14.563 -20.439 -19.390 1.00 59.69 225 LEU A N 1
ATOM 1756 C CA . LEU A 1 225 ? 13.184 -20.777 -19.155 1.00 59.69 225 LEU A CA 1
ATOM 1757 C C . LEU A 1 225 ? 12.470 -20.861 -20.500 1.00 59.69 225 LEU A C 1
ATOM 1759 O O . LEU A 1 225 ? 12.518 -19.941 -21.319 1.00 59.69 225 LEU A O 1
ATOM 1763 N N . ALA A 1 226 ? 11.791 -21.984 -20.722 1.00 68.81 226 ALA A N 1
ATOM 1764 C CA . ALA A 1 226 ? 10.867 -22.107 -21.835 1.00 68.81 226 ALA A CA 1
ATOM 1765 C C . ALA A 1 226 ? 9.802 -20.994 -21.746 1.00 68.81 226 ALA A C 1
ATOM 1767 O O . ALA A 1 226 ? 9.382 -20.654 -20.634 1.00 68.81 226 ALA A O 1
ATOM 1768 N N . PRO A 1 227 ? 9.339 -20.441 -22.884 1.00 66.56 227 PRO A N 1
ATOM 1769 C CA . PRO A 1 227 ? 8.242 -19.484 -22.887 1.00 66.56 227 PRO A CA 1
ATOM 1770 C C . PRO A 1 227 ? 7.052 -20.028 -22.096 1.00 66.56 227 PRO A C 1
ATOM 1772 O O . PRO A 1 227 ? 6.616 -21.160 -22.320 1.00 66.56 227 PRO A O 1
ATOM 1775 N N . LEU A 1 228 ? 6.528 -19.222 -21.170 1.00 67.00 228 LEU A N 1
ATOM 1776 C CA . LEU A 1 228 ? 5.299 -19.572 -20.470 1.00 67.00 228 LEU A CA 1
ATOM 1777 C C . LEU A 1 228 ? 4.143 -19.648 -21.483 1.00 67.00 228 LEU A C 1
ATOM 1779 O O . LEU A 1 228 ? 4.120 -18.875 -22.448 1.00 67.00 228 LEU A O 1
ATOM 1783 N N . PRO A 1 229 ? 3.181 -20.568 -21.294 1.00 69.44 229 PRO A N 1
ATOM 1784 C CA . PRO A 1 229 ? 2.000 -20.630 -22.142 1.00 69.44 229 PRO A CA 1
ATOM 1785 C C . PRO A 1 229 ? 1.262 -19.289 -22.117 1.00 69.44 229 PRO A C 1
ATOM 1787 O O . PRO A 1 229 ? 1.174 -18.625 -21.084 1.00 69.44 229 PRO A O 1
ATOM 1790 N N . ASN A 1 230 ? 0.737 -18.890 -23.273 1.00 57.28 230 ASN A N 1
ATOM 1791 C CA . ASN A 1 230 ? 0.088 -17.597 -23.437 1.00 57.28 230 ASN A CA 1
ATOM 1792 C C . ASN A 1 230 ? -1.173 -17.537 -22.557 1.00 57.28 230 ASN A C 1
ATOM 1794 O O . ASN A 1 230 ? -2.121 -18.293 -22.770 1.00 57.28 230 ASN A O 1
ATOM 1798 N N . VAL A 1 231 ? -1.175 -16.661 -21.553 1.00 54.72 231 VAL A N 1
ATOM 1799 C CA . VAL A 1 231 ? -2.304 -16.498 -20.631 1.00 54.72 231 VAL A CA 1
ATOM 1800 C C . VAL A 1 231 ? -3.328 -15.575 -21.291 1.00 54.72 231 VAL A C 1
ATOM 1802 O O . VAL A 1 231 ? -3.001 -14.455 -21.691 1.00 54.72 231 VAL A O 1
ATOM 1805 N N . ALA A 1 232 ? -4.573 -16.036 -21.447 1.00 47.09 232 ALA A N 1
ATOM 1806 C CA . ALA A 1 232 ? -5.639 -15.210 -22.008 1.00 47.09 232 ALA A CA 1
ATOM 1807 C C . ALA A 1 232 ? -5.816 -13.937 -21.163 1.00 47.09 232 ALA A C 1
ATOM 1809 O O . ALA A 1 232 ? -5.756 -13.986 -19.937 1.00 47.09 232 ALA A O 1
ATOM 1810 N N . ARG A 1 233 ? -6.078 -12.786 -21.798 1.00 48.34 233 ARG A N 1
ATOM 1811 C CA . ARG A 1 233 ? -6.293 -11.512 -21.079 1.00 48.34 233 ARG A CA 1
ATOM 1812 C C . ARG A 1 233 ? -7.413 -11.590 -20.035 1.00 48.34 233 ARG A C 1
ATOM 1814 O O . ARG A 1 233 ? -7.354 -10.880 -19.039 1.00 48.34 233 ARG A O 1
ATOM 1821 N N . ASP A 1 234 ? -8.390 -12.473 -20.232 1.00 47.56 234 ASP A N 1
ATOM 1822 C CA . ASP A 1 234 ? -9.469 -12.722 -19.270 1.00 47.56 234 ASP A CA 1
ATOM 1823 C C . ASP A 1 234 ? -9.010 -13.465 -18.005 1.00 47.56 234 ASP A C 1
ATOM 1825 O O . ASP A 1 234 ? -9.653 -13.351 -16.964 1.00 47.56 234 ASP A O 1
ATOM 1829 N N . SER A 1 235 ? -7.872 -14.161 -18.060 1.00 45.38 235 SER A N 1
ATOM 1830 C CA . SER A 1 235 ? -7.232 -14.834 -16.923 1.00 45.38 235 SER A CA 1
ATOM 1831 C C . SER A 1 235 ? -6.368 -13.895 -16.068 1.00 45.38 235 SER A C 1
ATOM 1833 O O . SER A 1 235 ? -5.868 -14.319 -15.034 1.00 45.38 235 SER A O 1
ATOM 1835 N N . LEU A 1 236 ? -6.200 -12.628 -16.478 1.00 42.91 236 LEU A N 1
ATOM 1836 C CA . LEU A 1 236 ? -5.585 -11.558 -15.672 1.00 42.91 236 LEU A CA 1
ATOM 1837 C C . LEU A 1 236 ? -6.595 -10.872 -14.732 1.00 42.91 236 LEU A C 1
ATOM 1839 O O . LEU A 1 236 ? -6.243 -9.926 -14.026 1.00 42.91 236 LEU A O 1
ATOM 1843 N N . ARG A 1 237 ? -7.860 -11.316 -14.725 1.00 43.53 237 ARG A N 1
ATOM 1844 C CA . ARG A 1 237 ? -8.780 -11.019 -13.619 1.00 43.53 237 ARG A CA 1
ATOM 1845 C C . ARG A 1 237 ? -8.276 -11.742 -12.373 1.00 43.53 237 ARG A C 1
ATOM 1847 O O . ARG A 1 237 ? -7.608 -12.763 -12.501 1.00 43.53 237 ARG A O 1
ATOM 1854 N N . SER A 1 238 ? -8.600 -11.228 -11.187 1.00 38.41 238 SER A N 1
ATOM 1855 C CA . SER A 1 238 ? -8.354 -11.927 -9.923 1.00 38.41 238 SER A CA 1
ATOM 1856 C C . SER A 1 238 ? -8.818 -13.379 -10.051 1.00 38.41 238 SER A C 1
ATOM 1858 O O . SER A 1 238 ? -10.010 -13.664 -10.173 1.00 38.41 238 SER A O 1
ATOM 1860 N N . VAL A 1 239 ? -7.854 -14.295 -10.129 1.00 40.91 239 VAL A N 1
ATOM 1861 C CA . VAL A 1 239 ? -8.140 -15.722 -10.238 1.00 40.91 239 VAL A CA 1
ATOM 1862 C C . VAL A 1 239 ? -8.733 -16.137 -8.890 1.00 40.91 239 VAL A C 1
ATOM 1864 O O . VAL A 1 239 ? -8.179 -15.741 -7.860 1.00 40.91 239 VAL A O 1
ATOM 1867 N N . PRO A 1 240 ? -9.844 -16.893 -8.838 1.00 43.22 240 PRO A N 1
ATOM 1868 C CA . PRO A 1 240 ? -10.219 -17.556 -7.597 1.00 43.22 240 PRO A CA 1
ATOM 1869 C C . PRO A 1 240 ? -9.032 -18.399 -7.114 1.00 43.22 240 PRO A C 1
ATOM 1871 O O . PRO A 1 240 ? -8.327 -19.006 -7.922 1.00 43.22 240 PRO A O 1
ATOM 1874 N N . GLN A 1 241 ? -8.797 -18.353 -5.804 1.00 44.56 241 GLN A N 1
ATOM 1875 C CA . GLN A 1 241 ? -7.671 -18.971 -5.112 1.00 44.56 241 GLN A CA 1
ATOM 1876 C C . GLN A 1 241 ? -7.385 -20.379 -5.658 1.00 44.56 241 GLN A C 1
ATOM 1878 O O . GLN A 1 241 ? -8.256 -21.245 -5.657 1.00 44.56 241 GLN A O 1
ATOM 1883 N N . ILE A 1 242 ? -6.168 -20.590 -6.166 1.00 40.75 242 ILE A N 1
ATOM 1884 C CA . ILE A 1 242 ? -5.691 -21.927 -6.518 1.00 40.75 242 ILE A CA 1
ATOM 1885 C C . ILE A 1 242 ? -5.432 -22.641 -5.192 1.00 40.75 242 ILE A C 1
ATOM 1887 O O . ILE A 1 242 ? -4.574 -22.196 -4.427 1.00 40.75 242 ILE A O 1
ATOM 1891 N N . ASP A 1 243 ? -6.162 -23.723 -4.922 1.00 37.91 243 ASP A N 1
ATOM 1892 C CA . ASP A 1 243 ? -5.878 -24.611 -3.795 1.00 37.91 243 ASP A CA 1
ATOM 1893 C C . ASP A 1 243 ? -4.497 -25.242 -4.006 1.00 37.91 243 ASP A C 1
ATOM 1895 O O . ASP A 1 243 ? -4.308 -26.174 -4.793 1.00 37.91 243 ASP A O 1
ATOM 1899 N N . LEU A 1 244 ? -3.494 -24.674 -3.339 1.00 38.75 244 LEU A N 1
ATOM 1900 C CA . LEU A 1 244 ? -2.164 -25.256 -3.268 1.00 38.75 244 LEU A CA 1
ATOM 1901 C C . LEU A 1 244 ? -2.232 -26.471 -2.331 1.00 38.75 244 LEU A C 1
ATOM 1903 O O . LEU A 1 244 ? -2.730 -26.336 -1.214 1.00 38.75 244 LEU A O 1
ATOM 1907 N N . PRO A 1 245 ? -1.730 -27.651 -2.737 1.00 34.06 245 PRO A N 1
ATOM 1908 C CA . PRO A 1 245 ? -1.712 -28.814 -1.862 1.00 34.06 245 PRO A CA 1
ATOM 1909 C C . PRO A 1 245 ? -0.823 -28.527 -0.649 1.00 34.06 245 PRO A C 1
ATOM 1911 O O . PRO A 1 245 ? 0.361 -28.212 -0.804 1.00 34.06 245 PRO A O 1
ATOM 1914 N N . GLU A 1 246 ? -1.401 -28.646 0.548 1.00 37.56 246 GLU A N 1
ATOM 1915 C CA . GLU A 1 246 ? -0.703 -28.523 1.825 1.00 37.56 246 GLU A CA 1
ATOM 1916 C C . GLU A 1 246 ? 0.501 -29.472 1.843 1.00 37.56 246 GLU A C 1
ATOM 1918 O O . GLU A 1 246 ? 0.369 -30.693 1.933 1.00 37.56 246 GLU A O 1
ATOM 1923 N N . ARG A 1 247 ? 1.711 -28.918 1.727 1.00 33.66 247 ARG A N 1
ATOM 1924 C CA . ARG A 1 247 ? 2.928 -29.663 2.042 1.00 33.66 247 ARG A CA 1
ATOM 1925 C C . ARG A 1 247 ? 3.221 -29.445 3.513 1.00 33.66 247 ARG A C 1
ATOM 1927 O O . ARG A 1 247 ? 3.750 -28.405 3.895 1.00 33.66 247 ARG A O 1
ATOM 1934 N N . SER A 1 248 ? 2.879 -30.442 4.320 1.00 34.94 248 SER A N 1
ATOM 1935 C CA . SER A 1 248 ? 3.329 -30.576 5.700 1.00 34.94 248 SER A CA 1
ATOM 1936 C C . SER A 1 248 ? 4.860 -30.561 5.707 1.00 34.94 248 SER A C 1
ATOM 1938 O O . SER A 1 248 ? 5.503 -31.540 5.333 1.00 34.94 248 SER A O 1
ATOM 1940 N N . ILE A 1 249 ? 5.470 -29.432 6.068 1.00 36.62 249 ILE A N 1
ATOM 1941 C CA . ILE A 1 249 ? 6.905 -29.397 6.348 1.00 36.62 249 ILE A CA 1
ATOM 1942 C C . ILE A 1 249 ? 7.058 -29.867 7.792 1.00 36.62 249 ILE A C 1
ATOM 1944 O O . ILE A 1 249 ? 6.902 -29.085 8.731 1.00 36.62 249 ILE A O 1
ATOM 1948 N N . GLU A 1 250 ? 7.329 -31.162 7.961 1.00 36.66 250 GLU A N 1
ATOM 1949 C CA . GLU A 1 250 ? 7.840 -31.704 9.218 1.00 36.66 250 GLU A CA 1
ATOM 1950 C C . GLU A 1 250 ? 9.108 -30.932 9.603 1.00 36.66 250 GLU A C 1
ATOM 1952 O O . GLU A 1 250 ? 10.127 -30.964 8.908 1.00 36.66 250 GLU A O 1
ATOM 1957 N N . ARG A 1 251 ? 9.041 -30.192 10.713 1.00 32.47 251 ARG A N 1
ATOM 1958 C CA . ARG A 1 251 ? 10.214 -29.558 11.313 1.00 32.47 251 ARG A CA 1
ATOM 1959 C C . ARG A 1 251 ? 11.013 -30.628 12.056 1.00 32.47 251 ARG A C 1
ATOM 1961 O O . ARG A 1 251 ? 10.573 -31.133 13.085 1.00 32.47 251 ARG A O 1
ATOM 1968 N N . SER A 1 252 ? 12.194 -30.954 11.539 1.00 32.44 252 SER A N 1
ATOM 1969 C CA . SER A 1 252 ? 13.258 -31.579 12.329 1.00 32.44 252 SER A CA 1
ATOM 1970 C C . SER A 1 252 ? 13.704 -30.610 13.432 1.00 32.44 252 SER A C 1
ATOM 1972 O O . SER A 1 252 ? 13.809 -29.412 13.178 1.00 32.44 252 SER A O 1
ATOM 1974 N N . ARG A 1 253 ? 13.924 -31.176 14.624 1.00 35.34 253 ARG A N 1
ATOM 1975 C CA . ARG A 1 253 ? 14.247 -30.537 15.914 1.00 35.34 253 ARG A CA 1
ATOM 1976 C C . ARG A 1 253 ? 15.352 -29.488 15.871 1.00 35.34 253 ARG A C 1
ATOM 1978 O O . ARG A 1 253 ? 16.330 -29.707 15.124 1.00 35.34 253 ARG A O 1
#

pLDDT: mean 80.03, std 18.54, range [32.44, 98.19]

Foldseek 3Di:
DFCDCDDFPRDGPADWDFPDADPVRWTWTAGPVRDIDTHDPVRDDPPDPPPRDDDDDDDDDDDDAQFKKAFCPDDVVQPHHHLFIWGFHDDPPQWTWIQTPVRDIDIAHHPRPRVRRMDGDPDDALVSLQVAAEQEEEAEDELVPLLCLEQVSVVSVVVRHNHYYHYDYLDDVSSVVSHVVHNNDDDDPCVVVVVDDDPPDPPDPPPPPPPPPPPPSRVPDDVPDDRDPRDPPVNPPPDPDDPDPDDPPPDDD